Protein AF-A0A929ZNM7-F1 (afdb_monomer)

Solvent-accessible surface area (backbone atoms only — not comparable to full-atom values): 20834 Å² total; per-residue (Å²): 107,71,66,61,50,56,61,70,65,64,65,94,76,98,59,84,71,66,80,62,58,42,78,77,45,77,48,77,41,77,94,72,44,34,35,38,38,34,35,37,28,65,45,43,72,55,55,66,60,52,51,50,54,48,49,53,49,28,75,74,65,78,30,51,71,45,72,33,35,46,37,77,36,83,62,77,55,62,69,49,56,46,57,54,47,52,56,51,27,72,75,34,70,87,56,39,66,54,74,76,24,52,79,46,65,41,80,91,75,36,33,37,38,32,38,19,85,42,67,72,57,27,58,56,43,56,75,46,38,68,62,52,42,55,50,38,37,31,56,23,45,69,83,49,47,73,46,66,39,61,59,74,83,79,77,75,80,80,76,84,83,78,89,73,84,85,76,88,81,78,93,74,78,90,75,82,83,77,82,82,77,85,74,80,74,60,83,83,75,40,46,79,56,60,63,73,77,63,84,67,73,45,70,53,32,26,42,58,30,38,28,62,52,73,46,79,48,70,39,86,91,76,73,39,45,31,40,39,33,28,33,34,58,87,77,36,72,45,42,35,39,40,69,52,51,102,89,39,50,73,66,64,55,66,69,64,51,65,76,38,28,34,38,40,33,26,29,38,36,77,33,83,87,80,72,39,70,28,31,45,49,77,45,76,45,83,48,82,70,85,75,83,74,63,85,60,92,77,62,63,63,54,72,76,41,55,28,48,73,12,79,98,70,24,80,49,53,50,53,58,51,53,53,51,43,51,72,42,59,33,88,50,72,41,84,53,36,68,96,55,70,80,54,52,68,54,47,74,73,96

Radius of gyration: 29.62 Å; Cα contacts (8 Å, |Δi|>4): 521; chains: 1; bounding box: 70×64×78 Å

pLDDT: mean 78.31, std 17.97, range [32.34, 96.69]

Secondary structure (DSSP, 8-state):
-HHHHHHHS--SS--GGGTT-EEEEEEEEGGGTEEEEEEEEEEPPPHHHHHHHHHHHHHHH-SEEEEEEEEEE----HHHHHHHHHHHHHH-GGGGGGGGSEEEEETTTTEEEEEESSHHHHHHHHTTHHHHHHHHHHTT-TTPEEEEEE--------PPP----------PPPPPPPP-------GGGSEE--GGG--S-EEEEEEEEEEEEEEEEE-TTT--EEEEEEEE-SS-EEEEEEE-BTTB-HHHHHT--TT-EEEEEEEEEEETTTTEEEEEEEEEEE-PPPPP----SS---B-----TTSTTT--S-HHHHHHHHHHTT-S-B----SS--TTHHHHHT-

Sequence (350 aa):
MAQYLKDLVKIDNQDDLYEEIEIERVRLFRARNLLELHLHTPNVLSFDIYQEIRHKLNDLTGSNIKLFIQPEQNRCNQVEIRKYLEVFFHTNPEIRILENGTFQYDAQKCIIKYAFASTTDCDRASSYIEHVESFLATIGLHGVSVLTETLIPVMQKEIKEVNVKVVSDEVEKPQEKPAYKYQRTKMDDYEKISLVDVHDPIADIQFEGEVFGTDFIEIRKTGKTIQTFSIFDGTDAISVKRFEGRGVTKEDLSSIRDGDYVRIYGTISYDNFAKDLTCIASNVVKIEKAKILDLAEAKRVELHMHSNLSEMDGVCDIKDIVTYVYNLGHRGIAITDHADVQSLVKAYNT

Nearest PDB structures (foldseek):
  3f2d-assembly1_A  TM=9.445E-01  e=2.649E-13  Geobacillus kaustophilus
  3f2b-assembly1_A  TM=9.442E-01  e=2.992E-13  Geobacillus kaustophilus
  5d8e-assembly2_B  TM=7.863E-01  e=2.804E-04  Homo sapiens
  3koj-assembly1_A  TM=7.780E-01  e=2.336E-04  Synechococcus elongatus PCC 6301
  1z9f-assembly1_A  TM=7.255E-01  e=2.804E-04  Thermotoga maritima

Mean predicted aligned error: 19.44 Å

Foldseek 3Di:
DQVVVLVLPPDPDDDPQSVFKGWPDWDADPVQLEIETEIEGQEQDAPVVVVVVQVSCCVVRVGRYQAAYAHPDDDDDQVRLVSLVVVVCVVPVQLCLQVQFDWDADPVQLEIETEHQDPVSLVSNVVCQVVSQVSCNRSNSHPRGYHYYYDDPDPDDDDDDDDDDDDDDDDDDDDDDDDDDPDDDDLVQADEDDPVPPDAKFWRHKYKFFWAAWDWDQDPVPRKIKIWTWTDRPRDIAIEIETDDDPQHPVNSVVDDGGWIKMFTFIWDQDPVVNDTHTHTPDIGTDDDDQDEDPDPDADEAADDEDPVQPPPHDHHLVVVLVSSVRNVHPYYHYDRDPDDVSVVVNVVD

Structure (mmCIF, N/CA/C/O backbone):
data_AF-A0A929ZNM7-F1
#
_entry.id   AF-A0A929ZNM7-F1
#
loop_
_atom_site.group_PDB
_atom_site.id
_atom_site.type_symbol
_atom_site.label_atom_id
_atom_site.label_alt_id
_atom_site.label_comp_id
_atom_site.label_asym_id
_atom_site.label_entity_id
_atom_site.label_seq_id
_atom_site.pdbx_PDB_ins_code
_atom_site.Cartn_x
_atom_site.Cartn_y
_atom_site.Cartn_z
_atom_site.occupancy
_atom_site.B_iso_or_equiv
_atom_site.auth_seq_id
_atom_site.auth_comp_id
_atom_site.auth_asym_id
_atom_site.auth_atom_id
_atom_site.pdbx_PDB_model_num
ATOM 1 N N . MET A 1 1 ? 39.060 -30.542 -3.046 1.00 36.81 1 MET A N 1
ATOM 2 C CA . MET A 1 1 ? 38.212 -30.122 -1.906 1.00 36.81 1 MET A CA 1
ATOM 3 C C . MET A 1 1 ? 37.263 -28.986 -2.269 1.00 36.81 1 MET A C 1
ATOM 5 O O . MET A 1 1 ? 36.102 -29.120 -1.926 1.00 36.81 1 MET A O 1
ATOM 9 N N . ALA A 1 2 ? 37.683 -27.955 -3.017 1.00 32.91 2 ALA A N 1
ATOM 10 C CA . ALA A 1 2 ? 36.768 -26.921 -3.530 1.00 32.91 2 ALA A CA 1
ATOM 11 C C . ALA A 1 2 ? 35.639 -27.491 -4.422 1.00 32.91 2 ALA A C 1
ATOM 13 O O . ALA A 1 2 ? 34.484 -27.136 -4.238 1.00 32.91 2 ALA A O 1
ATOM 14 N N . GLN A 1 3 ? 35.948 -28.463 -5.294 1.00 36.50 3 GLN A N 1
ATOM 15 C CA . GLN A 1 3 ? 34.943 -29.150 -6.124 1.00 36.50 3 GLN A CA 1
ATOM 16 C C . GLN A 1 3 ? 33.934 -29.975 -5.300 1.00 36.50 3 GLN A C 1
ATOM 18 O O . GLN A 1 3 ? 32.748 -29.954 -5.581 1.00 36.50 3 GLN A O 1
ATOM 23 N N . TYR A 1 4 ? 34.394 -30.644 -4.235 1.00 41.62 4 TYR A N 1
ATOM 24 C CA . TYR A 1 4 ? 33.549 -31.496 -3.383 1.00 41.62 4 TYR A CA 1
ATOM 25 C C . TYR A 1 4 ? 32.558 -30.690 -2.531 1.00 41.62 4 TYR A C 1
ATOM 27 O O . TYR A 1 4 ? 31.484 -31.186 -2.220 1.00 41.62 4 TYR A O 1
ATOM 35 N N . LEU A 1 5 ? 32.908 -29.453 -2.160 1.00 43.16 5 LEU A N 1
ATOM 36 C CA . LEU A 1 5 ? 31.999 -28.533 -1.473 1.00 43.16 5 LEU A CA 1
ATOM 37 C C . LEU A 1 5 ? 31.059 -27.817 -2.453 1.00 43.16 5 LEU A C 1
ATOM 39 O O . LEU A 1 5 ? 29.891 -27.657 -2.123 1.00 43.16 5 LEU A O 1
ATOM 43 N N . LYS A 1 6 ? 31.520 -27.486 -3.672 1.00 43.34 6 LYS A N 1
ATOM 44 C CA . LYS A 1 6 ? 30.635 -27.041 -4.767 1.00 43.34 6 LYS A CA 1
ATOM 45 C C . LYS A 1 6 ? 29.578 -28.099 -5.104 1.00 43.34 6 LYS A C 1
ATOM 47 O O . LYS A 1 6 ? 28.427 -27.746 -5.306 1.00 43.34 6 LYS A O 1
ATOM 52 N N . ASP A 1 7 ? 29.935 -29.383 -5.072 1.00 44.03 7 ASP A N 1
ATOM 53 C CA . ASP A 1 7 ? 28.981 -30.482 -5.275 1.00 44.03 7 ASP A CA 1
ATOM 54 C C . ASP A 1 7 ? 28.096 -30.768 -4.038 1.00 44.03 7 ASP A C 1
ATOM 56 O O . ASP A 1 7 ? 26.995 -31.281 -4.202 1.00 44.03 7 ASP A O 1
ATOM 60 N N . LEU A 1 8 ? 28.510 -30.396 -2.815 1.00 45.03 8 LEU A N 1
ATOM 61 C CA . LEU A 1 8 ? 27.661 -30.458 -1.604 1.00 45.03 8 LEU A CA 1
ATOM 62 C C . LEU A 1 8 ? 26.658 -29.295 -1.508 1.00 45.03 8 LEU A C 1
ATOM 64 O O . LEU A 1 8 ? 25.641 -29.428 -0.832 1.00 45.03 8 LEU A O 1
ATOM 68 N N . VAL A 1 9 ? 26.944 -28.169 -2.168 1.00 43.41 9 VAL A N 1
ATOM 69 C CA . VAL A 1 9 ? 26.066 -26.987 -2.267 1.00 43.41 9 VAL A CA 1
ATOM 70 C C . VAL A 1 9 ? 25.230 -27.011 -3.559 1.00 43.41 9 VAL A C 1
ATOM 72 O O . VAL A 1 9 ? 24.416 -26.122 -3.775 1.00 43.41 9 VAL A O 1
ATOM 75 N N . LYS A 1 10 ? 25.344 -28.053 -4.401 1.00 38.91 10 LYS A N 1
ATOM 76 C CA . LYS A 1 10 ? 24.375 -28.287 -5.484 1.00 38.91 10 LYS A CA 1
ATOM 77 C C . LYS A 1 10 ? 23.042 -28.719 -4.892 1.00 38.91 10 LYS A C 1
ATOM 79 O O . LYS A 1 10 ? 22.800 -29.885 -4.594 1.00 38.91 10 LYS A O 1
ATOM 84 N N . ILE A 1 11 ? 22.211 -27.714 -4.693 1.00 41.78 11 ILE A N 1
ATOM 85 C CA . ILE A 1 11 ? 20.830 -27.795 -4.267 1.00 41.78 11 ILE A CA 1
ATOM 86 C C . ILE A 1 11 ? 19.999 -27.966 -5.538 1.00 41.78 11 ILE A C 1
ATOM 88 O O . ILE A 1 11 ? 20.156 -27.211 -6.495 1.00 41.78 11 ILE A O 1
ATOM 92 N N . ASP A 1 12 ? 19.147 -28.989 -5.556 1.00 36.50 12 ASP A N 1
ATOM 93 C CA . ASP A 1 12 ? 18.026 -29.064 -6.489 1.00 36.50 12 ASP A CA 1
ATOM 94 C C . ASP A 1 12 ? 17.176 -27.785 -6.350 1.00 36.50 12 ASP A C 1
ATOM 96 O O . ASP A 1 12 ? 16.623 -27.540 -5.276 1.00 36.50 12 ASP A O 1
ATOM 100 N N . ASN A 1 13 ? 17.054 -27.050 -7.465 1.00 33.88 13 ASN A N 1
ATOM 101 C CA . ASN A 1 13 ? 16.126 -25.954 -7.813 1.00 33.88 13 ASN A CA 1
ATOM 102 C C . ASN A 1 13 ? 16.693 -24.519 -7.937 1.00 33.88 13 ASN A C 1
ATOM 104 O O . ASN A 1 13 ? 17.017 -23.861 -6.960 1.00 33.88 13 ASN A O 1
ATOM 108 N N . GLN A 1 14 ? 16.693 -24.062 -9.200 1.00 38.78 14 GLN A N 1
ATOM 109 C CA . GLN A 1 14 ? 16.216 -22.780 -9.760 1.00 38.78 14 GLN A CA 1
ATOM 110 C C . GLN A 1 14 ? 16.608 -21.413 -9.162 1.00 38.78 14 GLN A C 1
ATOM 112 O O . GLN A 1 14 ? 15.893 -20.456 -9.424 1.00 38.78 14 GLN A O 1
ATOM 117 N N . ASP A 1 15 ? 17.752 -21.259 -8.497 1.00 40.94 15 ASP A N 1
ATOM 118 C CA . ASP A 1 15 ? 18.327 -19.917 -8.296 1.00 40.94 15 ASP A CA 1
ATOM 119 C C . ASP A 1 15 ? 19.805 -19.872 -8.711 1.00 40.94 15 ASP A C 1
ATOM 121 O O . ASP A 1 15 ? 20.664 -20.519 -8.106 1.00 40.94 15 ASP A O 1
ATOM 125 N N . ASP A 1 16 ? 20.106 -19.056 -9.726 1.00 46.78 16 ASP A N 1
ATOM 126 C CA . ASP A 1 16 ? 21.444 -18.800 -10.295 1.00 46.78 16 ASP A CA 1
ATOM 127 C C . ASP A 1 16 ? 22.443 -18.171 -9.285 1.00 46.78 16 ASP A C 1
ATOM 129 O O . ASP A 1 16 ? 23.606 -17.929 -9.603 1.00 46.78 16 ASP A O 1
ATOM 133 N N . LEU A 1 17 ? 22.035 -17.927 -8.032 1.00 44.81 17 LEU A N 1
ATOM 134 C CA . LEU A 1 17 ? 22.827 -17.239 -7.001 1.00 44.81 17 LEU A CA 1
ATOM 135 C C . LEU A 1 17 ? 24.027 -18.036 -6.465 1.00 44.81 17 LEU A C 1
ATOM 137 O O . LEU A 1 17 ? 24.984 -17.441 -5.967 1.00 44.81 17 LEU A O 1
ATOM 141 N N . TYR A 1 18 ? 24.001 -19.368 -6.532 1.00 51.75 18 TYR A N 1
ATOM 142 C CA . TYR A 1 18 ? 25.092 -20.194 -5.995 1.00 51.75 18 TYR A CA 1
ATOM 143 C C . TYR A 1 18 ? 26.293 -20.316 -6.939 1.00 51.75 18 TYR A C 1
ATOM 145 O O . TYR A 1 18 ? 27.363 -20.749 -6.500 1.00 51.75 18 TYR A O 1
ATOM 153 N N . GLU A 1 19 ? 26.148 -19.948 -8.216 1.00 49.56 19 GLU A N 1
ATOM 154 C CA . GLU A 1 19 ? 27.230 -20.089 -9.197 1.00 49.56 19 GLU A CA 1
ATOM 155 C C . GLU A 1 19 ? 28.377 -19.088 -8.968 1.00 49.56 19 GLU A C 1
ATOM 157 O O . GLU A 1 19 ? 29.522 -19.382 -9.321 1.00 49.56 19 GLU A O 1
ATOM 162 N N . GLU A 1 20 ? 28.109 -17.970 -8.284 1.00 60.72 20 GLU A N 1
ATOM 163 C CA . GLU A 1 20 ? 29.071 -16.879 -8.058 1.00 60.72 20 GLU A CA 1
ATOM 164 C C . GLU A 1 20 ? 29.755 -16.902 -6.673 1.00 60.72 20 GLU A C 1
ATOM 166 O O . GLU A 1 20 ? 30.585 -16.043 -6.378 1.00 60.72 20 GLU A O 1
ATOM 171 N N . ILE A 1 21 ? 29.449 -17.876 -5.801 1.00 69.25 21 ILE A N 1
ATOM 172 C CA . ILE A 1 21 ? 30.080 -17.991 -4.472 1.00 69.25 21 ILE A CA 1
ATOM 173 C C . ILE A 1 21 ? 31.378 -18.805 -4.573 1.00 69.25 21 ILE A C 1
ATOM 175 O O . ILE A 1 21 ? 31.375 -20.012 -4.845 1.00 69.25 21 ILE A O 1
ATOM 179 N N . GLU A 1 22 ? 32.512 -18.172 -4.279 1.00 73.88 22 GLU A N 1
ATOM 180 C CA . GLU A 1 22 ? 33.819 -18.825 -4.246 1.00 73.88 22 GLU A CA 1
ATOM 181 C C . GLU A 1 22 ? 34.269 -19.113 -2.809 1.00 73.88 22 GLU A C 1
ATOM 183 O O . GLU A 1 22 ? 34.110 -18.307 -1.901 1.00 73.88 22 GLU A O 1
ATOM 188 N N . ILE A 1 23 ? 34.858 -20.287 -2.567 1.00 78.31 23 ILE A N 1
ATOM 189 C CA . ILE A 1 23 ? 35.406 -20.630 -1.247 1.00 78.31 23 ILE A CA 1
ATOM 190 C C . ILE A 1 23 ? 36.890 -20.276 -1.242 1.00 78.31 23 ILE A C 1
ATOM 192 O O . ILE A 1 23 ? 37.698 -20.983 -1.846 1.00 78.31 23 ILE A O 1
ATOM 196 N N . GLU A 1 24 ? 37.255 -19.227 -0.514 1.00 76.69 24 GLU A N 1
ATOM 197 C CA . GLU A 1 24 ? 38.641 -18.776 -0.399 1.00 76.69 24 GLU A CA 1
ATOM 198 C C . GLU A 1 24 ? 39.435 -19.678 0.559 1.00 76.69 24 GLU A C 1
ATOM 200 O O . GLU A 1 24 ? 40.568 -20.089 0.286 1.00 76.69 24 GLU A O 1
ATOM 205 N N . ARG A 1 25 ? 38.840 -20.028 1.709 1.00 77.44 25 ARG A N 1
ATOM 206 C CA . ARG A 1 25 ? 39.547 -20.777 2.756 1.00 77.44 25 ARG A CA 1
ATOM 207 C C . ARG A 1 25 ? 38.618 -21.597 3.639 1.00 77.44 25 ARG A C 1
ATOM 209 O O . ARG A 1 25 ? 37.567 -21.133 4.050 1.00 77.44 25 ARG A O 1
ATOM 216 N N . VAL A 1 26 ? 39.069 -22.790 4.031 1.00 81.69 26 VAL A N 1
ATOM 217 C CA . VAL A 1 26 ? 38.379 -23.644 5.012 1.00 81.69 26 VAL A CA 1
ATOM 218 C C . VAL A 1 26 ? 39.342 -24.033 6.133 1.00 81.69 26 VAL A C 1
ATOM 220 O O . VAL A 1 26 ? 40.464 -24.470 5.864 1.00 81.69 26 VAL A O 1
ATOM 223 N N . ARG A 1 27 ? 38.926 -23.888 7.396 1.00 79.94 27 ARG A N 1
ATOM 224 C CA . ARG A 1 27 ? 39.679 -24.344 8.577 1.00 79.94 27 ARG A CA 1
ATOM 225 C C . ARG A 1 27 ? 38.785 -25.174 9.487 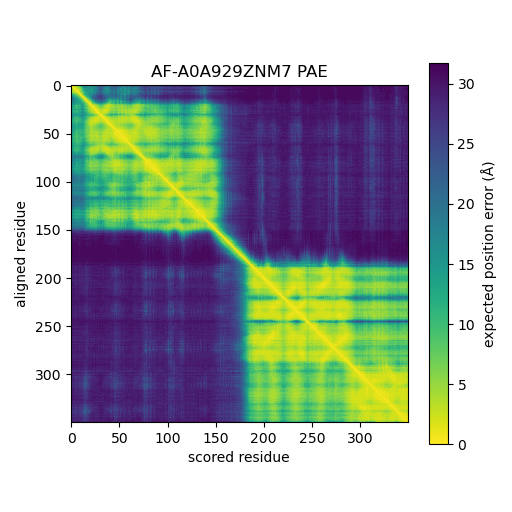1.00 79.94 27 ARG A C 1
ATOM 227 O O . ARG A 1 27 ? 37.730 -24.722 9.908 1.00 79.94 27 ARG A O 1
ATOM 234 N N . LEU A 1 28 ? 39.239 -26.373 9.843 1.00 81.31 28 LEU A N 1
ATOM 235 C CA . LEU A 1 28 ? 38.538 -27.247 10.780 1.00 81.31 28 LEU A CA 1
ATOM 236 C C . LEU A 1 28 ? 39.324 -27.357 12.089 1.00 81.31 28 LEU A C 1
ATOM 238 O O . LEU A 1 28 ? 40.416 -27.927 12.131 1.00 81.31 28 LEU A O 1
ATOM 242 N N . PHE A 1 29 ? 38.734 -26.874 13.177 1.00 82.25 29 PHE A N 1
ATOM 243 C CA . PHE A 1 29 ? 39.272 -26.986 14.527 1.00 82.25 29 PHE A CA 1
ATOM 244 C C . PHE A 1 29 ? 38.624 -28.164 15.247 1.00 82.25 29 PHE A C 1
ATOM 246 O O . PHE A 1 29 ? 37.627 -28.022 15.955 1.00 82.25 29 PHE A O 1
ATOM 253 N N . ARG A 1 30 ? 39.235 -29.344 15.104 1.00 75.19 30 ARG A N 1
ATOM 254 C CA . ARG A 1 30 ? 38.726 -30.600 15.684 1.00 75.19 30 ARG A CA 1
ATOM 255 C C . ARG A 1 30 ? 38.520 -30.534 17.200 1.00 75.19 30 ARG A C 1
ATOM 257 O O . ARG A 1 30 ? 37.533 -31.051 17.699 1.00 75.19 30 ARG A O 1
ATOM 264 N N . ALA A 1 31 ? 39.409 -29.855 17.927 1.00 75.62 31 ALA A N 1
ATOM 265 C CA . ALA A 1 31 ? 39.331 -29.745 19.387 1.00 75.62 31 ALA A CA 1
ATOM 266 C C . ALA A 1 31 ? 38.133 -28.919 19.895 1.00 75.62 31 ALA A C 1
ATOM 268 O O . ALA A 1 31 ? 37.748 -29.062 21.050 1.00 75.62 31 ALA A O 1
ATOM 269 N N . ARG A 1 32 ? 37.557 -28.044 19.057 1.00 77.94 32 ARG A N 1
ATOM 270 C CA . ARG A 1 32 ? 36.413 -27.179 19.403 1.00 77.94 32 ARG A CA 1
ATOM 271 C C . ARG A 1 32 ? 35.153 -27.497 18.591 1.00 77.94 32 ARG A C 1
ATOM 273 O O . ARG A 1 32 ? 34.179 -26.761 18.695 1.00 77.94 32 ARG A O 1
ATOM 280 N N . ASN A 1 33 ? 35.189 -28.558 17.778 1.00 82.88 33 ASN A N 1
ATOM 281 C CA . ASN A 1 33 ? 34.152 -28.900 16.803 1.00 82.88 33 ASN A CA 1
ATOM 282 C C . ASN A 1 33 ? 33.677 -27.673 15.993 1.00 82.88 33 ASN A C 1
ATOM 284 O O . ASN A 1 33 ? 32.482 -27.397 15.921 1.00 82.88 33 ASN A O 1
ATOM 288 N N . LEU A 1 34 ? 34.629 -26.892 15.462 1.00 81.62 34 LEU A N 1
ATOM 289 C CA . LEU A 1 34 ? 34.370 -25.626 14.767 1.00 81.62 34 LEU A CA 1
ATOM 290 C C . LEU A 1 34 ? 34.917 -25.678 13.338 1.00 81.62 34 LEU A C 1
ATOM 292 O O . LEU A 1 34 ? 36.110 -25.921 13.140 1.00 81.62 34 LEU A O 1
ATOM 296 N N . LEU A 1 35 ? 34.054 -25.411 12.365 1.00 82.31 35 LEU A N 1
ATOM 297 C CA . LEU A 1 35 ? 34.387 -25.267 10.955 1.00 82.31 35 LEU A CA 1
ATOM 298 C C . LEU A 1 35 ? 34.283 -23.788 10.562 1.00 82.31 35 LEU A C 1
ATOM 300 O O . LEU A 1 35 ? 33.203 -23.204 10.595 1.00 82.31 35 LEU A O 1
ATOM 304 N N . GLU A 1 36 ? 35.410 -23.183 10.198 1.00 83.62 36 GLU A N 1
ATOM 305 C CA . GLU A 1 36 ? 35.470 -21.829 9.647 1.00 83.62 36 GLU A CA 1
ATOM 306 C C . GLU A 1 36 ? 35.528 -21.905 8.118 1.00 83.62 36 GLU A C 1
ATOM 308 O O . GLU A 1 36 ? 36.437 -22.538 7.567 1.00 83.62 36 GLU A O 1
ATOM 313 N N . LEU A 1 37 ? 34.589 -21.251 7.434 1.00 81.31 37 LEU A N 1
ATOM 314 C CA . LEU A 1 37 ? 34.645 -21.043 5.986 1.00 81.31 37 LEU A CA 1
ATOM 315 C C . LEU A 1 37 ? 34.774 -19.558 5.681 1.00 81.31 37 LEU A C 1
ATOM 317 O O . LEU A 1 37 ? 34.020 -18.754 6.216 1.00 81.31 37 LEU A O 1
ATOM 321 N N . HIS A 1 38 ? 35.702 -19.226 4.794 1.00 81.06 38 HIS A N 1
ATOM 322 C CA . HIS A 1 38 ? 35.828 -17.922 4.163 1.00 81.06 38 HIS A CA 1
ATOM 323 C C . HIS A 1 38 ? 35.277 -18.027 2.745 1.00 81.06 38 HIS A C 1
ATOM 325 O O . HIS A 1 38 ? 35.751 -18.853 1.957 1.00 81.06 38 HIS A O 1
ATOM 331 N N . LEU A 1 39 ? 34.258 -17.226 2.466 1.00 81.69 39 LEU A N 1
ATOM 332 C CA . LEU A 1 39 ? 33.534 -17.168 1.208 1.00 81.69 39 LEU A CA 1
ATOM 333 C C . LEU A 1 39 ? 33.804 -15.811 0.557 1.00 81.69 39 LEU A C 1
ATOM 335 O O . LEU A 1 39 ? 33.670 -14.783 1.216 1.00 81.69 39 LEU A O 1
ATOM 339 N N . HIS A 1 40 ? 34.158 -15.826 -0.720 1.00 79.44 40 HIS A N 1
ATOM 340 C CA . HIS A 1 40 ? 34.198 -14.661 -1.592 1.00 79.44 40 HIS A CA 1
ATOM 341 C C . HIS A 1 40 ? 32.898 -14.618 -2.391 1.00 79.44 40 HIS A C 1
ATOM 343 O O . HIS A 1 40 ? 32.472 -15.627 -2.955 1.00 79.44 40 HIS A O 1
ATOM 349 N N . THR A 1 41 ? 32.237 -13.469 -2.381 1.00 78.31 41 THR A N 1
ATOM 350 C CA . THR A 1 41 ? 30.896 -13.290 -2.953 1.00 78.31 41 THR A CA 1
ATOM 351 C C . THR A 1 41 ? 30.814 -11.959 -3.697 1.00 78.31 41 THR A C 1
ATOM 353 O O . THR A 1 41 ? 31.481 -11.010 -3.297 1.00 78.31 41 THR A O 1
ATOM 356 N N . PRO A 1 42 ? 29.972 -11.815 -4.727 1.00 70.56 42 PRO A N 1
ATOM 357 C CA . PRO A 1 42 ? 29.801 -10.536 -5.423 1.00 70.56 42 PRO A CA 1
ATOM 358 C C . PRO A 1 42 ? 29.165 -9.462 -4.517 1.00 70.56 42 PRO A C 1
ATOM 360 O O . PRO A 1 42 ? 29.596 -8.310 -4.495 1.00 70.56 42 PRO A O 1
ATOM 363 N N . ASN A 1 43 ? 28.177 -9.850 -3.705 1.00 74.44 43 ASN A N 1
ATOM 364 C CA . ASN A 1 43 ? 27.441 -8.983 -2.783 1.00 74.44 43 ASN A CA 1
ATOM 365 C C . ASN A 1 43 ? 27.336 -9.631 -1.397 1.00 74.44 43 ASN A C 1
ATOM 367 O O . ASN A 1 43 ? 27.525 -10.839 -1.255 1.00 74.44 43 ASN A O 1
ATOM 371 N N . VAL A 1 44 ? 26.982 -8.840 -0.378 1.00 76.06 44 VAL A N 1
ATOM 372 C CA . VAL A 1 44 ? 26.615 -9.370 0.947 1.00 76.06 44 VAL A CA 1
ATOM 373 C C . VAL A 1 44 ? 25.465 -10.372 0.785 1.00 76.06 44 VAL A C 1
ATOM 375 O O . VAL A 1 44 ? 24.450 -10.051 0.168 1.00 76.06 44 VAL A O 1
ATOM 378 N N . LEU A 1 45 ? 25.620 -11.581 1.335 1.00 76.94 45 LEU A N 1
ATOM 379 C CA . LEU A 1 45 ? 24.601 -12.630 1.236 1.00 76.94 45 LEU A CA 1
ATOM 380 C C . LEU A 1 45 ? 23.306 -12.213 1.944 1.00 76.94 45 LEU A C 1
ATOM 382 O O . LEU A 1 45 ? 23.344 -11.634 3.035 1.00 76.94 45 LEU A O 1
ATOM 386 N N . SER A 1 46 ? 22.159 -12.571 1.366 1.00 80.94 46 SER A N 1
ATOM 387 C CA . SER A 1 46 ? 20.882 -12.478 2.077 1.00 80.94 46 SER A CA 1
ATOM 388 C C . SER A 1 46 ? 20.885 -13.407 3.291 1.00 80.94 46 SER A C 1
ATOM 390 O O . SER A 1 46 ? 21.557 -14.445 3.316 1.00 80.94 46 SER A O 1
ATOM 392 N N . PHE A 1 47 ? 20.139 -13.027 4.323 1.00 82.00 47 PHE A N 1
ATOM 393 C CA . PHE A 1 47 ? 20.076 -13.778 5.569 1.00 82.00 47 PHE A CA 1
ATOM 394 C C . PHE A 1 47 ? 19.557 -15.208 5.365 1.00 82.00 47 PHE A C 1
ATOM 396 O O . PHE A 1 47 ? 20.053 -16.139 6.003 1.00 82.00 47 PHE A O 1
ATOM 403 N N . ASP A 1 48 ? 18.603 -15.390 4.453 1.00 77.75 48 ASP A N 1
ATOM 404 C CA . ASP A 1 48 ? 18.000 -16.693 4.170 1.00 77.75 48 ASP A CA 1
ATOM 405 C C . ASP A 1 48 ? 19.037 -17.662 3.577 1.00 77.75 48 ASP A C 1
ATOM 407 O O . ASP A 1 48 ? 19.208 -18.772 4.085 1.00 77.75 48 ASP A O 1
ATOM 411 N N . ILE A 1 49 ? 19.841 -17.198 2.610 1.00 77.44 49 ILE A N 1
ATOM 412 C CA . ILE A 1 49 ? 20.934 -17.984 2.015 1.00 77.44 49 ILE A CA 1
ATOM 413 C C . ILE A 1 49 ? 22.016 -18.284 3.059 1.00 77.44 49 ILE A C 1
ATOM 415 O O . ILE A 1 49 ? 22.523 -19.405 3.140 1.00 77.44 49 ILE A O 1
ATOM 419 N N . TYR A 1 50 ? 22.364 -17.307 3.899 1.00 82.38 50 TYR A N 1
ATOM 420 C CA . TYR A 1 50 ? 23.329 -17.506 4.980 1.00 82.38 50 TYR A CA 1
ATOM 421 C C . TYR A 1 50 ? 22.893 -18.597 5.964 1.00 82.38 50 TYR A C 1
ATOM 423 O O . TYR A 1 50 ? 23.694 -19.469 6.323 1.00 82.38 50 TYR A O 1
ATOM 431 N N . GLN A 1 51 ? 21.632 -18.561 6.405 1.00 81.00 51 GLN A N 1
ATOM 432 C CA . GLN A 1 51 ? 21.075 -19.570 7.305 1.00 81.00 51 GLN A CA 1
ATOM 433 C C . GLN A 1 51 ? 21.019 -20.936 6.641 1.00 81.00 51 GLN A C 1
ATOM 435 O O . GLN A 1 51 ? 21.383 -21.928 7.268 1.00 81.00 51 GLN A O 1
ATOM 440 N N . GLU A 1 52 ? 20.624 -20.995 5.374 1.00 79.62 52 GLU A N 1
ATOM 441 C CA . GLU A 1 52 ? 20.558 -22.238 4.620 1.00 79.62 52 GLU A CA 1
ATOM 442 C C . GLU A 1 52 ? 21.935 -22.897 4.480 1.00 79.62 52 GLU A C 1
ATOM 444 O O . GLU A 1 52 ? 22.080 -24.087 4.772 1.00 79.62 52 GLU A O 1
ATOM 449 N N . ILE A 1 53 ? 22.971 -22.125 4.130 1.00 78.75 53 ILE A N 1
ATOM 450 C CA . ILE A 1 53 ? 24.356 -22.613 4.076 1.00 78.75 53 ILE A CA 1
ATOM 451 C C . ILE A 1 53 ? 24.786 -23.122 5.454 1.00 78.75 53 ILE A C 1
ATOM 453 O O . ILE A 1 53 ? 25.350 -24.212 5.571 1.00 78.75 53 ILE A O 1
ATOM 457 N N . ARG A 1 54 ? 24.504 -22.363 6.518 1.00 81.12 54 ARG A N 1
ATOM 458 C CA . ARG A 1 54 ? 24.871 -22.745 7.886 1.00 81.12 54 ARG A CA 1
ATOM 459 C C . ARG A 1 54 ? 24.154 -24.020 8.336 1.00 81.12 54 ARG A C 1
ATOM 461 O O . ARG A 1 54 ? 24.795 -24.879 8.934 1.00 81.12 54 ARG A O 1
ATOM 468 N N . HIS A 1 55 ? 22.863 -24.155 8.047 1.00 80.69 55 HIS A N 1
ATOM 469 C CA . HIS A 1 55 ? 22.060 -25.322 8.402 1.00 80.69 55 HIS A CA 1
ATOM 470 C C . HIS A 1 55 ? 22.535 -26.560 7.644 1.00 80.69 55 HIS A C 1
ATOM 472 O O . HIS A 1 55 ? 22.864 -27.568 8.264 1.00 80.69 55 HIS A O 1
ATOM 478 N N . LYS A 1 56 ? 22.679 -26.466 6.317 1.00 79.00 56 LYS A N 1
ATOM 479 C CA . LYS A 1 56 ? 23.140 -27.581 5.478 1.00 79.00 56 LYS A CA 1
ATOM 480 C C . LYS A 1 56 ? 24.535 -28.044 5.870 1.00 79.00 56 LYS A C 1
ATOM 482 O O . LYS A 1 56 ? 24.769 -29.239 6.024 1.00 79.00 56 LYS A O 1
ATOM 487 N N . LEU A 1 57 ? 25.465 -27.116 6.094 1.00 78.00 57 LEU A N 1
ATOM 488 C CA . LEU A 1 57 ? 26.803 -27.479 6.557 1.00 78.00 57 LEU A CA 1
ATOM 489 C C . LEU A 1 57 ? 26.770 -28.117 7.951 1.00 78.00 57 LEU A C 1
ATOM 491 O O . LEU A 1 57 ? 27.587 -28.999 8.219 1.00 78.00 57 LEU A O 1
ATOM 495 N N . ASN A 1 58 ? 25.854 -27.705 8.832 1.00 80.81 58 ASN A N 1
ATOM 496 C CA . ASN A 1 58 ? 25.740 -28.273 10.176 1.00 80.81 58 ASN A CA 1
ATOM 497 C C . ASN A 1 58 ? 25.211 -29.704 10.104 1.00 80.81 58 ASN A C 1
ATOM 499 O O . ASN A 1 58 ? 25.801 -30.597 10.704 1.00 80.81 58 ASN A O 1
ATOM 503 N N . ASP A 1 59 ? 24.181 -29.940 9.293 1.00 78.50 59 ASP A N 1
ATOM 504 C CA . ASP A 1 59 ? 23.628 -31.276 9.061 1.00 78.50 59 ASP A CA 1
ATOM 505 C C . ASP A 1 59 ? 24.666 -32.227 8.454 1.00 78.50 59 ASP A C 1
ATOM 507 O O . ASP A 1 59 ? 24.745 -33.398 8.822 1.00 78.50 59 ASP A O 1
ATOM 511 N N . LEU A 1 60 ? 25.498 -31.717 7.542 1.00 76.12 60 LEU A N 1
ATOM 512 C CA . LEU A 1 60 ? 26.516 -32.506 6.851 1.00 76.12 60 LEU A CA 1
ATOM 513 C C . LEU A 1 60 ? 27.747 -32.801 7.713 1.00 76.12 60 LEU A C 1
ATOM 515 O O . LEU A 1 60 ? 28.354 -33.864 7.577 1.00 76.12 60 LEU A O 1
ATOM 519 N N . THR A 1 61 ? 28.164 -31.856 8.559 1.00 74.19 61 THR A N 1
ATOM 520 C CA . THR A 1 61 ? 29.446 -31.949 9.284 1.00 74.19 61 THR A CA 1
ATOM 521 C C . THR A 1 61 ? 29.294 -32.248 10.771 1.00 74.19 61 THR A C 1
ATOM 523 O O . THR A 1 61 ? 30.251 -32.710 11.393 1.00 74.19 61 THR A O 1
ATOM 526 N N . GLY A 1 62 ? 28.120 -31.996 11.356 1.00 75.00 62 GLY A N 1
ATOM 527 C CA . GLY A 1 62 ? 27.887 -32.056 12.801 1.00 75.00 62 GLY A CA 1
ATOM 528 C C . GLY A 1 62 ? 28.752 -31.073 13.604 1.00 75.00 62 GLY A C 1
ATOM 529 O O . GLY A 1 62 ? 28.911 -31.236 14.818 1.00 75.00 62 GLY A O 1
ATOM 530 N N . SER A 1 63 ? 29.369 -30.092 12.936 1.00 77.38 63 SER A N 1
ATOM 531 C CA . SER A 1 63 ? 30.268 -29.098 13.520 1.00 77.38 63 SER A CA 1
ATOM 532 C C . SER A 1 63 ? 29.601 -27.731 13.616 1.00 77.38 63 SER A C 1
ATOM 534 O O . SER A 1 63 ? 28.828 -27.336 12.750 1.00 77.38 63 SER A O 1
ATOM 536 N N . ASN A 1 64 ? 29.980 -26.949 14.629 1.00 78.69 64 ASN A N 1
ATOM 537 C CA . ASN A 1 64 ? 29.603 -25.542 14.694 1.00 78.69 64 ASN A CA 1
ATOM 538 C C . ASN A 1 64 ? 30.233 -24.808 13.509 1.00 78.69 64 ASN A C 1
ATOM 540 O O . ASN A 1 64 ? 31.448 -24.874 13.322 1.00 78.69 64 ASN A O 1
ATOM 544 N N . ILE A 1 65 ? 29.430 -24.095 12.724 1.00 81.25 65 ILE A N 1
ATOM 545 C CA . ILE A 1 65 ? 29.919 -23.370 11.547 1.00 81.25 65 ILE A CA 1
ATOM 546 C C . ILE A 1 65 ? 30.026 -21.884 11.831 1.00 81.25 65 ILE A C 1
ATOM 548 O O . ILE A 1 65 ? 29.085 -21.262 12.333 1.00 81.25 65 ILE A O 1
ATOM 552 N N . LYS A 1 66 ? 31.178 -21.325 11.460 1.00 81.19 66 LYS A N 1
ATOM 553 C CA . LYS A 1 66 ? 31.430 -19.891 11.405 1.00 81.19 66 LYS A CA 1
ATOM 554 C C . LYS A 1 66 ? 31.755 -19.507 9.966 1.00 81.19 66 LYS A C 1
ATOM 556 O O . LYS A 1 66 ? 32.740 -19.976 9.400 1.00 81.19 66 LYS A O 1
ATOM 561 N N . LEU A 1 67 ? 30.905 -18.673 9.384 1.00 81.62 67 LEU A N 1
ATOM 562 C CA . LEU A 1 67 ? 31.078 -18.159 8.032 1.00 81.62 67 LEU A CA 1
ATOM 563 C C . LEU A 1 67 ? 31.716 -16.772 8.106 1.00 81.62 67 LEU A C 1
ATOM 565 O O . LEU A 1 67 ? 31.303 -15.943 8.916 1.00 81.62 67 LEU A O 1
ATOM 569 N N . PHE A 1 68 ? 32.716 -16.550 7.267 1.00 81.25 68 PHE A N 1
ATOM 570 C CA . PHE A 1 68 ? 33.322 -15.258 6.994 1.00 81.25 68 PHE A CA 1
ATOM 571 C C . PHE A 1 68 ? 33.043 -14.933 5.534 1.00 81.25 68 PHE A C 1
ATOM 573 O O . PHE A 1 68 ? 33.436 -15.698 4.659 1.00 81.25 68 PHE A O 1
ATOM 580 N N . ILE A 1 69 ? 32.346 -13.837 5.276 1.00 82.31 69 ILE A N 1
ATOM 581 C CA . ILE A 1 69 ? 31.953 -13.431 3.927 1.00 82.31 69 ILE A CA 1
ATOM 582 C C . ILE A 1 69 ? 32.787 -12.217 3.539 1.00 82.31 69 ILE A C 1
ATOM 584 O O . ILE A 1 69 ? 32.903 -11.276 4.319 1.00 82.31 69 ILE A O 1
ATOM 588 N N . GLN A 1 70 ? 33.364 -12.244 2.345 1.00 79.06 70 GLN A N 1
ATOM 589 C CA . GLN A 1 70 ? 34.074 -11.129 1.734 1.00 79.06 70 GLN A CA 1
ATOM 590 C C . GLN A 1 70 ? 33.352 -10.748 0.438 1.00 79.06 70 GLN A C 1
ATOM 592 O O . GLN A 1 70 ? 33.458 -11.471 -0.554 1.00 79.06 70 GLN A O 1
ATOM 597 N N . PRO A 1 71 ? 32.559 -9.665 0.448 1.00 78.75 71 PRO A N 1
ATOM 598 C CA . PRO A 1 71 ? 31.843 -9.215 -0.730 1.00 78.75 71 PRO A CA 1
ATOM 599 C C . PRO A 1 71 ? 32.705 -8.292 -1.606 1.00 78.75 71 PRO A C 1
ATOM 601 O O . PRO A 1 71 ? 33.517 -7.523 -1.091 1.00 78.75 71 PRO A O 1
ATOM 604 N N . GLU A 1 72 ? 32.490 -8.302 -2.924 1.00 71.44 72 GLU A N 1
ATOM 605 C CA . GLU A 1 72 ? 33.060 -7.292 -3.834 1.00 71.44 72 GLU A CA 1
ATOM 606 C C . GLU A 1 72 ? 32.368 -5.929 -3.677 1.00 71.44 72 GLU A C 1
ATOM 608 O O . GLU A 1 72 ? 33.001 -4.881 -3.831 1.00 71.44 72 GLU A O 1
ATOM 613 N N . GLN A 1 73 ? 31.074 -5.931 -3.333 1.00 67.75 73 GLN A N 1
ATOM 614 C CA . GLN A 1 73 ? 30.289 -4.729 -3.052 1.00 67.75 73 GLN A CA 1
ATOM 615 C C . GLN A 1 73 ? 29.593 -4.792 -1.684 1.00 67.75 73 GLN A C 1
ATOM 617 O O . GLN A 1 73 ? 28.812 -5.699 -1.395 1.00 67.75 73 GLN A O 1
ATOM 622 N N . ASN A 1 74 ? 29.773 -3.749 -0.867 1.00 65.69 74 ASN A N 1
ATOM 623 C CA . ASN A 1 74 ? 29.150 -3.620 0.460 1.00 65.69 74 ASN A CA 1
ATOM 624 C C . ASN A 1 74 ? 27.705 -3.086 0.385 1.00 65.69 74 ASN A C 1
ATOM 626 O O . ASN A 1 74 ? 27.344 -2.145 1.091 1.00 65.69 74 ASN A O 1
ATOM 630 N N . ARG A 1 75 ? 26.869 -3.638 -0.501 1.00 65.25 75 ARG A N 1
ATOM 631 C CA . ARG A 1 75 ? 25.453 -3.255 -0.607 1.00 65.25 75 ARG A CA 1
ATOM 632 C C . ARG A 1 75 ? 24.604 -4.190 0.245 1.00 65.25 75 ARG A C 1
ATOM 634 O O . ARG A 1 75 ? 24.478 -5.365 -0.076 1.00 65.25 75 ARG A O 1
ATOM 641 N N . CYS A 1 76 ? 24.008 -3.673 1.316 1.00 68.06 76 CYS A N 1
ATOM 642 C CA . CYS A 1 76 ? 23.073 -4.430 2.146 1.00 68.06 76 CYS A CA 1
ATOM 643 C C . CYS A 1 76 ? 21.904 -3.545 2.597 1.00 68.06 76 CYS A C 1
ATOM 645 O O . CYS A 1 76 ? 22.074 -2.351 2.841 1.00 68.06 76 CYS A O 1
ATOM 647 N N . ASN A 1 77 ? 20.708 -4.129 2.683 1.00 73.88 77 ASN A N 1
ATOM 648 C CA . ASN A 1 77 ? 19.490 -3.437 3.102 1.00 73.88 77 ASN A CA 1
ATOM 649 C C . ASN A 1 77 ? 19.366 -3.429 4.639 1.00 73.88 77 ASN A C 1
ATOM 651 O O . ASN A 1 77 ? 19.730 -4.403 5.295 1.00 73.88 77 ASN A O 1
ATOM 655 N N . GLN A 1 78 ? 18.779 -2.375 5.217 1.00 78.69 78 GLN A N 1
ATOM 656 C CA . GLN A 1 78 ? 18.545 -2.239 6.661 1.00 78.69 78 GLN A CA 1
ATOM 657 C C . GLN A 1 78 ? 17.798 -3.450 7.251 1.00 78.69 78 GLN A C 1
ATOM 659 O O . GLN A 1 78 ? 18.121 -3.903 8.348 1.00 78.69 78 GLN A O 1
ATOM 664 N N . VAL A 1 79 ? 16.817 -3.990 6.518 1.00 80.56 79 VAL A N 1
ATOM 665 C CA . VAL A 1 79 ? 16.029 -5.159 6.945 1.00 80.56 79 VAL A CA 1
ATOM 666 C C . VAL A 1 79 ? 16.901 -6.411 7.069 1.00 80.56 79 VAL A C 1
ATOM 668 O O . VAL A 1 79 ? 16.790 -7.141 8.050 1.00 80.56 79 VAL A O 1
ATOM 671 N N . GLU A 1 80 ? 17.804 -6.635 6.116 1.00 80.25 80 GLU A N 1
ATOM 672 C CA . GLU A 1 80 ? 18.697 -7.797 6.118 1.00 80.25 80 GLU A CA 1
ATOM 673 C C . GLU A 1 80 ? 19.707 -7.705 7.263 1.00 80.25 80 GLU A C 1
ATOM 675 O O . GLU A 1 80 ? 19.842 -8.647 8.042 1.00 80.25 80 GLU A O 1
ATOM 680 N N . ILE A 1 81 ? 20.333 -6.536 7.451 1.00 81.62 81 ILE A N 1
ATOM 681 C CA . ILE A 1 81 ? 21.250 -6.289 8.576 1.00 81.62 81 ILE A CA 1
ATOM 682 C C . ILE A 1 81 ? 20.552 -6.570 9.909 1.00 81.62 81 ILE A C 1
ATOM 684 O O . ILE A 1 81 ? 21.127 -7.210 10.791 1.00 81.62 81 ILE A O 1
ATOM 688 N N . ARG A 1 82 ? 19.292 -6.144 10.048 1.00 83.25 82 ARG A N 1
ATOM 689 C CA . ARG A 1 82 ? 18.502 -6.398 11.252 1.00 83.25 82 ARG A CA 1
ATOM 690 C C . ARG A 1 82 ? 18.303 -7.895 11.509 1.00 83.25 82 ARG A C 1
ATOM 692 O O . ARG A 1 82 ? 18.547 -8.324 12.632 1.00 83.25 82 ARG A O 1
ATOM 699 N N . LYS A 1 83 ? 17.949 -8.698 10.497 1.00 84.06 83 LYS A N 1
ATOM 700 C CA . LYS A 1 83 ? 17.805 -10.163 10.647 1.00 84.06 83 LYS A CA 1
ATOM 701 C C . LYS A 1 83 ? 19.102 -10.821 11.144 1.00 84.06 83 LYS A C 1
ATOM 703 O O . LYS A 1 83 ? 19.075 -11.658 12.048 1.00 84.06 83 LYS A O 1
ATOM 708 N N . TYR A 1 84 ? 20.252 -10.411 10.602 1.00 83.62 84 TYR A N 1
ATOM 709 C CA . TYR A 1 84 ? 21.563 -10.886 11.064 1.00 83.62 84 TYR A CA 1
ATOM 710 C C . TYR A 1 84 ? 21.833 -10.530 12.529 1.00 83.62 84 TYR A C 1
ATOM 712 O O . TYR A 1 84 ? 22.296 -11.374 13.302 1.00 83.62 84 TYR A O 1
ATOM 720 N N . LEU A 1 85 ? 21.539 -9.286 12.912 1.00 82.38 85 LEU A N 1
ATOM 721 C CA . LEU A 1 85 ? 21.748 -8.792 14.269 1.00 82.38 85 LEU A CA 1
ATOM 722 C C . LEU A 1 85 ? 20.815 -9.462 15.281 1.00 82.38 85 LEU A C 1
ATOM 724 O O . LEU A 1 85 ? 21.269 -9.819 16.362 1.00 82.38 85 LEU A O 1
ATOM 728 N N . GLU A 1 86 ? 19.561 -9.734 14.919 1.00 82.06 86 GLU A N 1
ATOM 729 C CA . GLU A 1 86 ? 18.616 -10.453 15.781 1.00 82.06 86 GLU A CA 1
ATOM 730 C C . GLU A 1 86 ? 19.161 -11.838 16.169 1.00 82.06 86 GLU A C 1
ATOM 732 O O . GLU A 1 86 ? 19.196 -12.180 17.353 1.00 82.06 86 GLU A O 1
ATOM 737 N N . VAL A 1 87 ? 19.695 -12.619 15.223 1.00 81.12 87 VAL A N 1
ATOM 738 C CA . VAL A 1 87 ? 20.330 -13.917 15.544 1.00 81.12 87 VAL A CA 1
ATOM 739 C C . VAL A 1 87 ? 21.574 -13.749 16.414 1.00 81.12 87 VAL A C 1
ATOM 741 O O . VAL A 1 87 ? 21.833 -14.561 17.314 1.00 81.12 87 VAL A O 1
ATOM 744 N N . PHE A 1 88 ? 22.355 -12.700 16.167 1.00 81.81 88 PHE A N 1
ATOM 745 C CA . PHE A 1 88 ? 23.537 -12.400 16.963 1.00 81.81 88 PHE A CA 1
ATOM 746 C C . PHE A 1 88 ? 23.180 -12.067 18.419 1.00 81.81 88 PHE A C 1
ATOM 748 O O . PHE A 1 88 ? 23.843 -12.570 19.332 1.00 81.81 88 PHE A O 1
ATOM 755 N N . PHE A 1 89 ? 22.101 -11.313 18.646 1.00 81.44 89 PHE A N 1
ATOM 756 C CA . PHE A 1 89 ? 21.585 -10.986 19.978 1.00 81.44 89 PHE A CA 1
ATOM 757 C C . PHE A 1 89 ? 21.009 -12.208 20.696 1.00 81.44 89 PHE A C 1
ATOM 759 O O . PHE A 1 89 ? 21.282 -12.406 21.880 1.00 81.44 89 PHE A O 1
ATOM 766 N N . HIS A 1 90 ? 20.313 -13.097 19.981 1.00 78.94 90 HIS A N 1
ATOM 767 C CA . HIS A 1 90 ? 19.843 -14.367 20.549 1.00 78.94 90 HIS A CA 1
ATOM 768 C C . HIS A 1 90 ? 21.000 -15.278 20.981 1.00 78.94 90 HIS A C 1
ATOM 770 O O . HIS A 1 90 ? 20.885 -16.008 21.966 1.00 78.94 90 HIS A O 1
ATOM 776 N N . THR A 1 91 ? 22.127 -15.226 20.267 1.00 78.31 91 THR A N 1
ATOM 777 C CA . THR A 1 91 ? 23.326 -16.011 20.600 1.00 78.31 91 THR A CA 1
ATOM 778 C C . THR A 1 91 ? 24.122 -15.386 21.755 1.00 78.31 91 THR A C 1
ATOM 780 O O . THR A 1 91 ? 24.807 -16.106 22.480 1.00 78.31 91 THR A O 1
ATOM 783 N N . ASN A 1 92 ? 24.014 -14.067 21.962 1.00 78.81 92 ASN A N 1
ATOM 784 C CA . ASN A 1 92 ? 24.748 -13.308 22.980 1.00 78.81 92 ASN A CA 1
ATOM 785 C C . ASN A 1 92 ? 23.789 -12.442 23.828 1.00 78.81 92 ASN A C 1
ATOM 787 O O . ASN A 1 92 ? 23.656 -11.242 23.569 1.00 78.81 92 ASN A O 1
ATOM 791 N N . PRO A 1 93 ? 23.156 -13.011 24.874 1.00 74.56 93 PRO A N 1
ATOM 792 C CA . PRO A 1 93 ? 22.130 -12.324 25.670 1.00 74.56 93 PRO A CA 1
ATOM 793 C C . PRO A 1 93 ? 22.585 -11.009 26.325 1.00 74.56 93 PRO A C 1
ATOM 795 O O . PRO A 1 93 ? 21.766 -10.125 26.556 1.00 74.56 93 PRO A O 1
ATOM 798 N N . GLU A 1 94 ? 23.884 -10.864 26.595 1.00 73.56 94 GLU A N 1
ATOM 799 C CA . GLU A 1 94 ? 24.511 -9.657 27.161 1.00 73.56 94 GLU A CA 1
ATOM 800 C C . GLU A 1 94 ? 24.344 -8.420 26.251 1.00 73.56 94 GLU A C 1
ATOM 802 O O . GLU A 1 94 ? 24.241 -7.294 26.731 1.00 73.56 94 GLU A O 1
ATOM 807 N N . ILE A 1 95 ? 24.278 -8.629 24.929 1.00 78.06 95 ILE A N 1
ATOM 808 C CA . ILE A 1 95 ? 24.250 -7.572 23.899 1.00 78.06 95 ILE A CA 1
ATOM 809 C C . ILE A 1 95 ? 22.805 -7.158 23.556 1.00 78.06 95 ILE A C 1
ATOM 811 O O . ILE A 1 95 ? 22.563 -6.153 22.889 1.00 78.06 95 ILE A O 1
ATOM 815 N N . ARG A 1 96 ? 21.814 -7.885 24.085 1.00 75.56 96 ARG A N 1
ATOM 816 C CA . ARG A 1 96 ? 20.384 -7.711 23.797 1.00 75.56 96 ARG A CA 1
ATOM 817 C C . ARG A 1 96 ? 19.829 -6.326 24.156 1.00 75.56 96 ARG A C 1
ATOM 819 O O . ARG A 1 96 ? 18.776 -5.939 23.673 1.00 75.56 96 ARG A O 1
ATOM 826 N N . ILE A 1 97 ? 20.550 -5.545 24.957 1.00 75.00 97 ILE A N 1
ATOM 827 C CA . ILE A 1 97 ? 20.216 -4.146 25.268 1.00 75.00 97 ILE A CA 1
ATOM 828 C C . ILE A 1 97 ? 20.049 -3.319 23.981 1.00 75.00 97 ILE A C 1
ATOM 830 O O . ILE A 1 97 ? 19.200 -2.434 23.945 1.00 75.00 97 ILE A O 1
ATOM 834 N N . LEU A 1 98 ? 20.789 -3.648 22.915 1.00 74.44 98 LEU A N 1
ATOM 835 C CA . LEU A 1 98 ? 20.670 -2.996 21.608 1.00 74.44 98 LEU A CA 1
ATOM 836 C C . LEU A 1 98 ? 19.304 -3.216 20.930 1.00 74.44 98 LEU A C 1
ATOM 838 O O . LEU A 1 98 ? 18.899 -2.367 20.144 1.00 74.44 98 LEU A O 1
ATOM 842 N N . GLU A 1 99 ? 18.555 -4.277 21.266 1.00 72.31 99 GLU A N 1
ATOM 843 C CA . GLU A 1 99 ? 17.178 -4.484 20.769 1.00 72.31 99 GLU A CA 1
ATOM 844 C C . GLU A 1 99 ? 16.204 -3.419 21.284 1.00 72.31 99 GLU A C 1
ATOM 846 O O . GLU A 1 99 ? 15.198 -3.137 20.638 1.00 72.31 99 GLU A O 1
ATOM 851 N N . ASN A 1 100 ? 16.495 -2.820 22.444 1.00 74.94 100 ASN A N 1
ATOM 852 C CA . ASN A 1 100 ? 15.643 -1.794 23.044 1.00 74.94 100 ASN A CA 1
ATOM 853 C C . ASN A 1 100 ? 15.842 -0.412 22.397 1.00 74.94 100 ASN A C 1
ATOM 855 O O . ASN A 1 100 ? 15.105 0.520 22.718 1.00 74.94 100 ASN A O 1
ATOM 859 N N . GLY A 1 101 ? 16.856 -0.261 21.539 1.00 77.19 101 GLY A N 1
ATOM 860 C CA . GLY A 1 101 ? 17.153 0.976 20.825 1.00 77.19 101 GLY A CA 1
ATOM 861 C C . GLY A 1 101 ? 16.531 0.997 19.433 1.00 77.19 101 GLY A C 1
ATOM 862 O O . GLY A 1 101 ? 16.434 -0.025 18.756 1.00 77.19 101 GLY A O 1
ATOM 863 N N . THR A 1 102 ? 16.149 2.183 18.966 1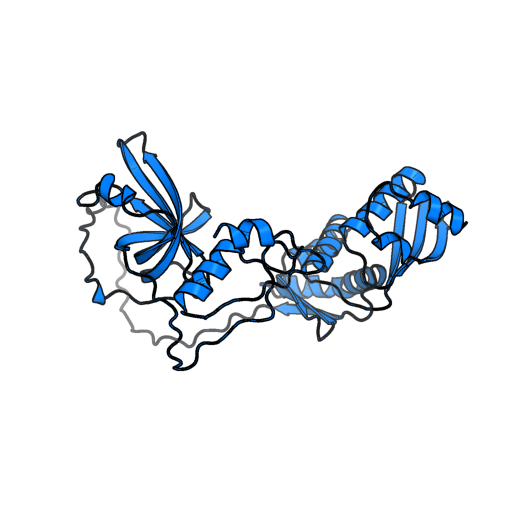.00 78.44 102 THR A N 1
ATOM 864 C CA . THR A 1 102 ? 15.688 2.367 17.587 1.00 78.44 102 THR A CA 1
ATOM 865 C C . THR A 1 102 ? 16.873 2.228 16.635 1.00 78.44 102 THR A C 1
ATOM 867 O O . THR A 1 102 ? 17.799 3.035 16.683 1.00 78.44 102 THR A O 1
ATOM 870 N N . PHE A 1 103 ? 16.832 1.217 15.768 1.00 83.19 103 PHE A N 1
ATOM 871 C CA . PHE A 1 103 ? 17.868 0.917 14.778 1.00 83.19 103 PHE A CA 1
ATOM 872 C C . PHE A 1 103 ? 17.625 1.656 13.455 1.00 83.19 103 PHE A C 1
ATOM 874 O O . PHE A 1 103 ? 16.555 1.531 12.855 1.00 83.19 103 PHE A O 1
ATOM 881 N N . GLN A 1 104 ? 18.635 2.379 12.972 1.00 79.56 104 GLN A N 1
ATOM 882 C CA . GLN A 1 104 ? 18.645 3.020 11.654 1.00 79.56 104 GLN A CA 1
ATOM 883 C C . GLN A 1 104 ? 19.980 2.764 10.952 1.00 79.56 104 GLN A C 1
ATOM 885 O O . GLN A 1 104 ? 21.036 2.886 11.571 1.00 79.56 104 GLN A O 1
ATOM 890 N N . TYR A 1 105 ? 19.951 2.444 9.658 1.00 81.69 105 TYR A N 1
ATOM 891 C CA . TYR A 1 105 ? 21.156 2.247 8.851 1.00 81.69 105 TYR A CA 1
ATOM 892 C C . TYR A 1 105 ? 21.225 3.270 7.714 1.00 81.69 105 TYR A C 1
ATOM 894 O O . TYR A 1 105 ? 20.364 3.304 6.838 1.00 81.69 105 TYR A O 1
ATOM 902 N N . ASP A 1 106 ? 22.273 4.094 7.717 1.00 77.94 106 ASP A N 1
ATOM 903 C CA . ASP A 1 106 ? 22.582 5.030 6.637 1.00 77.94 106 ASP A CA 1
ATOM 904 C C . ASP A 1 106 ? 23.564 4.370 5.658 1.00 77.94 106 ASP A C 1
ATOM 906 O O . ASP A 1 106 ? 24.768 4.275 5.921 1.00 77.94 106 ASP A O 1
ATOM 910 N N . ALA A 1 107 ? 23.040 3.925 4.513 1.00 70.62 107 ALA A N 1
ATOM 911 C CA . ALA A 1 107 ? 23.814 3.262 3.465 1.00 70.62 107 ALA A CA 1
ATOM 912 C C . ALA A 1 107 ? 24.827 4.189 2.763 1.00 70.62 107 ALA A C 1
ATOM 914 O O . ALA A 1 107 ? 25.802 3.700 2.200 1.00 70.62 107 ALA A O 1
ATOM 915 N N . GLN A 1 108 ? 24.632 5.516 2.783 1.00 70.38 108 GLN A N 1
ATOM 916 C CA . GLN A 1 108 ? 25.559 6.461 2.143 1.00 70.38 108 GLN A CA 1
ATOM 917 C C . GLN A 1 108 ? 26.792 6.719 3.005 1.00 70.38 108 GLN A C 1
ATOM 919 O O . GLN A 1 108 ? 27.883 6.944 2.483 1.00 70.38 108 GLN A O 1
ATOM 924 N N . LYS A 1 109 ? 26.613 6.708 4.330 1.00 70.62 109 LYS A N 1
ATOM 925 C CA . LYS A 1 109 ? 27.691 6.952 5.296 1.00 70.62 109 LYS A CA 1
ATOM 926 C C . LYS A 1 109 ? 28.265 5.675 5.902 1.00 70.62 109 LYS A C 1
ATOM 928 O O . LYS A 1 109 ? 29.263 5.764 6.608 1.00 70.62 109 LYS A O 1
ATOM 933 N N . CYS A 1 110 ? 27.652 4.518 5.641 1.00 72.62 110 CYS A N 1
ATOM 934 C CA . CYS A 1 110 ? 27.956 3.245 6.298 1.00 72.62 110 CYS A CA 1
ATOM 935 C C . CYS A 1 110 ? 27.888 3.361 7.831 1.00 72.62 110 CYS A C 1
ATOM 937 O O . CYS A 1 110 ? 28.756 2.860 8.540 1.00 72.62 110 CYS A O 1
ATOM 939 N N . ILE A 1 111 ? 26.864 4.047 8.348 1.00 80.00 111 ILE A N 1
ATOM 940 C CA . ILE A 1 111 ? 26.685 4.260 9.790 1.00 80.00 111 ILE A CA 1
ATOM 941 C C . ILE A 1 111 ? 25.415 3.555 10.250 1.00 80.00 111 ILE A C 1
ATOM 943 O O . ILE A 1 111 ? 24.338 3.781 9.701 1.00 80.00 111 ILE A O 1
ATOM 947 N N . ILE A 1 112 ? 25.538 2.741 11.294 1.00 82.81 112 ILE A N 1
ATOM 948 C CA . ILE A 1 112 ? 24.397 2.218 12.045 1.00 82.81 112 ILE A CA 1
ATOM 949 C C . ILE A 1 112 ? 24.190 3.109 13.260 1.00 82.81 112 ILE A C 1
ATOM 951 O O . ILE A 1 112 ? 25.117 3.322 14.035 1.00 82.81 112 ILE A O 1
ATOM 955 N N . LYS A 1 113 ? 22.972 3.607 13.449 1.00 83.81 113 LYS A N 1
ATOM 956 C CA . LYS A 1 113 ? 22.582 4.386 14.619 1.00 83.81 113 LYS A CA 1
ATOM 957 C C . LYS A 1 113 ? 21.611 3.598 15.482 1.00 83.81 113 LYS A C 1
ATOM 959 O O . LYS A 1 113 ? 20.619 3.074 14.978 1.00 83.81 113 LYS A O 1
ATOM 964 N N . TYR A 1 114 ? 21.890 3.570 16.778 1.00 83.62 114 TYR A N 1
ATOM 965 C CA . TYR A 1 114 ? 20.977 3.099 17.808 1.00 83.62 114 TYR A CA 1
ATOM 966 C C . TYR A 1 114 ? 20.566 4.265 18.699 1.00 83.62 114 TYR A C 1
ATOM 968 O O . TYR A 1 114 ? 21.400 4.823 19.411 1.00 83.62 114 TYR A O 1
ATOM 976 N N . ALA A 1 115 ? 19.284 4.618 18.676 1.00 81.88 115 ALA A N 1
ATOM 977 C CA . ALA A 1 115 ? 18.752 5.673 19.527 1.00 81.88 115 ALA A CA 1
ATOM 978 C C . ALA A 1 115 ? 18.068 5.089 20.773 1.00 81.88 115 ALA A C 1
ATOM 980 O O . ALA A 1 115 ? 17.182 4.242 20.652 1.00 81.88 115 ALA A O 1
ATOM 981 N N . PHE A 1 116 ? 18.450 5.551 21.965 1.00 81.56 116 PHE A N 1
ATOM 982 C CA . PHE A 1 116 ? 17.907 5.082 23.247 1.00 81.56 116 PHE A CA 1
ATOM 983 C C . PHE A 1 116 ? 17.157 6.188 23.991 1.00 81.56 116 PHE A C 1
ATOM 985 O O . PHE A 1 116 ? 17.558 7.350 23.974 1.00 81.56 116 PHE A O 1
ATOM 992 N N . ALA A 1 117 ? 16.090 5.816 24.704 1.00 76.25 117 ALA A N 1
ATOM 993 C CA . ALA A 1 117 ? 15.315 6.740 25.537 1.00 76.25 117 ALA A CA 1
ATOM 994 C C . ALA A 1 117 ? 16.015 7.111 26.860 1.00 76.25 117 ALA A C 1
ATOM 996 O O . ALA A 1 117 ? 15.741 8.166 27.426 1.00 76.25 117 ALA A O 1
ATOM 997 N N . SER A 1 118 ? 16.916 6.257 27.360 1.00 76.44 118 SER A N 1
ATOM 998 C CA . SER A 1 118 ? 17.664 6.485 28.600 1.00 76.44 118 SER A CA 1
ATOM 999 C C . SER A 1 118 ? 19.160 6.625 28.333 1.00 76.44 118 SER A C 1
ATOM 1001 O O . SER A 1 118 ? 19.755 5.805 27.631 1.00 76.44 118 SER A O 1
ATOM 1003 N N . THR A 1 119 ? 19.795 7.607 28.976 1.00 76.00 119 THR A N 1
ATOM 1004 C CA . THR A 1 119 ? 21.255 7.788 28.944 1.00 76.00 119 THR A CA 1
ATOM 1005 C C . THR A 1 119 ? 21.996 6.584 29.523 1.00 76.00 119 THR A C 1
ATOM 1007 O O . THR A 1 119 ? 23.024 6.186 28.988 1.00 76.00 119 THR A O 1
ATOM 1010 N N . THR A 1 120 ? 21.432 5.920 30.539 1.00 77.56 120 THR A N 1
ATOM 1011 C CA . THR A 1 120 ? 22.039 4.713 31.127 1.00 77.56 120 THR A CA 1
ATOM 1012 C C . THR A 1 120 ? 22.088 3.543 30.150 1.00 77.56 120 THR A C 1
ATOM 1014 O O . THR A 1 120 ? 23.024 2.749 30.185 1.00 77.56 120 THR A O 1
ATOM 1017 N N . ASP A 1 121 ? 21.079 3.418 29.286 1.00 78.94 121 ASP A N 1
ATOM 1018 C CA . ASP A 1 121 ? 21.015 2.342 28.295 1.00 78.94 121 ASP A CA 1
ATOM 1019 C C . ASP A 1 121 ? 21.915 2.652 27.099 1.00 78.94 121 ASP A C 1
ATOM 1021 O O . ASP A 1 121 ? 22.555 1.744 26.575 1.00 78.94 121 ASP A O 1
ATOM 1025 N N . CYS A 1 122 ? 22.056 3.934 26.745 1.00 77.00 122 CYS A N 1
ATOM 1026 C CA . CYS A 1 122 ? 23.015 4.401 25.747 1.00 77.00 122 CYS A CA 1
ATOM 1027 C C . CYS A 1 122 ? 24.468 4.096 26.154 1.00 77.00 122 CYS A C 1
ATOM 1029 O O . CYS A 1 122 ? 25.237 3.563 25.352 1.00 77.00 122 CYS A O 1
ATOM 1031 N N . ASP A 1 123 ? 24.843 4.364 27.409 1.00 77.00 123 ASP A N 1
ATOM 1032 C CA . ASP A 1 123 ? 26.202 4.100 27.908 1.00 77.00 123 ASP A CA 1
ATOM 1033 C C . ASP A 1 123 ? 26.512 2.594 27.950 1.00 77.00 123 ASP A C 1
ATOM 1035 O O . ASP A 1 123 ? 27.607 2.142 27.595 1.00 77.00 123 ASP A O 1
ATOM 1039 N N . ARG A 1 124 ? 25.520 1.782 28.336 1.00 79.31 124 ARG A N 1
ATOM 1040 C CA . ARG A 1 124 ? 25.637 0.318 28.311 1.00 79.31 124 ARG A CA 1
ATOM 1041 C C . ARG A 1 124 ? 25.755 -0.205 26.884 1.00 79.31 124 ARG A C 1
ATOM 1043 O O . ARG A 1 124 ? 26.634 -1.016 26.622 1.00 79.31 124 ARG A O 1
ATOM 1050 N N . ALA A 1 125 ? 24.921 0.277 25.965 1.00 79.88 125 ALA A N 1
ATOM 1051 C CA . ALA A 1 125 ? 24.971 -0.077 24.549 1.00 79.88 125 ALA A CA 1
ATOM 1052 C C . ALA A 1 125 ? 26.322 0.280 23.910 1.00 79.88 125 ALA A C 1
ATOM 1054 O O . ALA A 1 125 ? 26.878 -0.528 23.166 1.00 79.88 125 ALA A O 1
ATOM 1055 N N . SER A 1 126 ? 26.889 1.435 24.274 1.00 78.69 126 SER A N 1
ATOM 1056 C CA . SER A 1 126 ? 28.199 1.895 23.795 1.00 78.69 126 SER A CA 1
ATOM 1057 C C . SER A 1 126 ? 29.321 0.894 24.081 1.00 78.69 126 SER A C 1
ATOM 1059 O O . SER A 1 126 ? 30.234 0.728 23.278 1.00 78.69 126 SER A O 1
ATOM 1061 N N . SER A 1 127 ? 29.230 0.178 25.205 1.00 82.56 127 SER A N 1
ATOM 1062 C CA . SER A 1 127 ? 30.241 -0.798 25.629 1.00 82.56 127 SER A CA 1
ATOM 1063 C C . SER A 1 127 ? 30.283 -2.056 24.749 1.00 82.56 127 SER A C 1
ATOM 1065 O O . SER A 1 127 ? 31.270 -2.786 24.781 1.00 82.56 127 SER A O 1
ATOM 1067 N N . TYR A 1 128 ? 29.236 -2.319 23.958 1.00 82.25 128 TYR A N 1
ATOM 1068 C CA . TYR A 1 128 ? 29.129 -3.509 23.107 1.00 82.25 128 TYR A CA 1
ATOM 1069 C C . TYR A 1 128 ? 29.284 -3.215 21.608 1.00 82.25 128 TYR A C 1
ATOM 1071 O O . TYR A 1 128 ? 29.189 -4.140 20.798 1.00 82.25 128 TYR A O 1
ATOM 1079 N N . ILE A 1 129 ?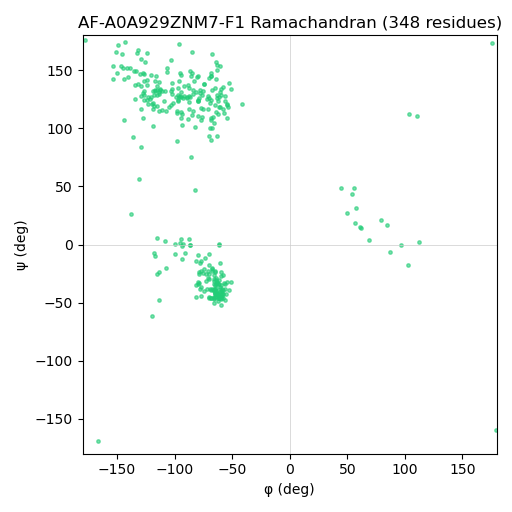 29.555 -1.960 21.230 1.00 81.31 129 ILE A N 1
ATOM 1080 C CA . ILE A 1 129 ? 29.708 -1.536 19.830 1.00 81.31 129 ILE A CA 1
ATOM 1081 C C . ILE A 1 129 ? 30.785 -2.359 19.109 1.00 81.31 129 ILE A C 1
ATOM 1083 O O . ILE A 1 129 ? 30.514 -2.909 18.042 1.00 81.31 129 ILE A O 1
ATOM 1087 N N . GLU A 1 130 ? 31.963 -2.536 19.716 1.00 80.00 130 GLU A N 1
ATOM 1088 C CA . GLU A 1 130 ? 33.081 -3.266 19.093 1.00 80.00 130 GLU A CA 1
ATOM 1089 C C . GLU A 1 130 ? 32.717 -4.720 18.741 1.00 80.00 130 GLU A C 1
ATOM 1091 O O . GLU A 1 130 ? 33.152 -5.261 17.721 1.00 80.00 130 GLU A O 1
ATOM 1096 N N . HIS A 1 131 ? 31.881 -5.367 19.561 1.00 82.12 131 HIS A N 1
ATOM 1097 C CA . HIS A 1 131 ? 31.422 -6.732 19.304 1.00 82.12 131 HIS A CA 1
ATOM 1098 C C . HIS A 1 131 ? 30.482 -6.803 18.100 1.00 82.12 131 HIS A C 1
ATOM 1100 O O . HIS A 1 131 ? 30.563 -7.750 17.313 1.00 82.12 131 HIS A O 1
ATOM 1106 N N . VAL A 1 132 ? 29.616 -5.801 17.943 1.00 81.44 132 VAL A N 1
ATOM 1107 C CA . VAL A 1 132 ? 28.702 -5.697 16.804 1.00 81.44 132 VAL A CA 1
ATOM 1108 C C . VAL A 1 132 ? 29.474 -5.388 15.529 1.00 81.44 132 VAL A C 1
ATOM 1110 O O . VAL A 1 132 ? 29.275 -6.072 14.532 1.00 81.44 132 VAL A O 1
ATOM 1113 N N . GLU A 1 133 ? 30.409 -4.439 15.559 1.00 81.19 133 GLU A N 1
ATOM 1114 C CA . GLU A 1 133 ? 31.265 -4.118 14.409 1.00 81.19 133 GLU A CA 1
ATOM 1115 C C . GLU A 1 133 ? 32.102 -5.326 13.969 1.00 81.19 133 GLU A C 1
ATOM 1117 O O . 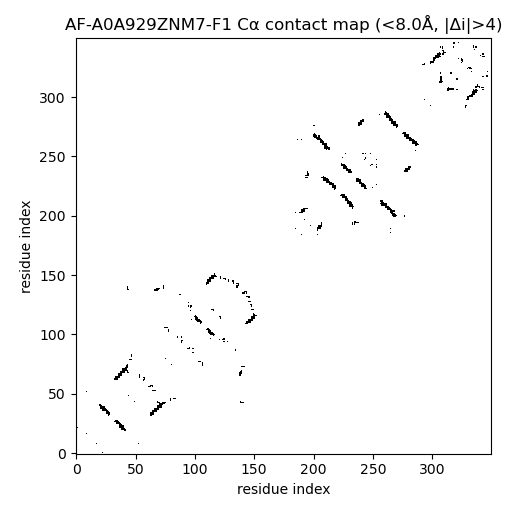GLU A 1 133 ? 32.198 -5.622 12.776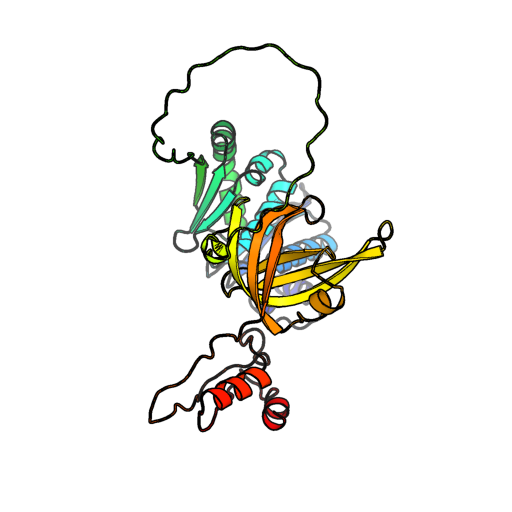 1.00 81.19 133 GLU A O 1
ATOM 1122 N N . SER A 1 134 ? 32.642 -6.089 14.925 1.00 80.69 134 SER A N 1
ATOM 1123 C CA . SER A 1 134 ? 33.361 -7.329 14.630 1.00 80.69 134 SER A CA 1
ATOM 1124 C C . SER A 1 134 ? 32.461 -8.367 13.954 1.00 80.69 134 SER A C 1
ATOM 1126 O O . SER A 1 134 ? 32.880 -9.001 12.985 1.00 80.69 134 SER A O 1
ATOM 1128 N N . PHE A 1 135 ? 31.217 -8.525 14.416 1.00 82.88 135 PHE A N 1
ATOM 1129 C CA . PHE A 1 135 ? 30.248 -9.422 13.789 1.00 82.88 135 PHE A CA 1
ATOM 1130 C C . PHE A 1 135 ? 29.845 -8.955 12.383 1.00 82.88 135 PHE A C 1
ATOM 1132 O O . PHE A 1 135 ? 29.872 -9.755 11.447 1.00 82.88 135 PHE A O 1
ATOM 1139 N N . LEU A 1 136 ? 29.559 -7.664 12.204 1.00 81.50 136 LEU A N 1
ATOM 1140 C CA . LEU A 1 136 ? 29.248 -7.071 10.901 1.00 81.50 136 LEU A CA 1
ATOM 1141 C C . LEU A 1 136 ? 30.395 -7.277 9.899 1.00 81.50 136 LEU A C 1
ATOM 1143 O O . LEU A 1 136 ? 30.163 -7.653 8.752 1.00 81.50 136 LEU A O 1
ATOM 1147 N N . ALA A 1 137 ? 31.645 -7.166 10.354 1.00 79.69 137 ALA A N 1
ATOM 1148 C CA . ALA A 1 137 ? 32.803 -7.492 9.532 1.00 79.69 137 ALA A CA 1
ATOM 1149 C C . ALA A 1 137 ? 32.851 -8.978 9.130 1.00 79.69 137 ALA A C 1
ATOM 1151 O O . ALA A 1 137 ? 33.316 -9.291 8.039 1.00 79.69 137 ALA A O 1
ATOM 1152 N N . THR A 1 138 ? 32.371 -9.912 9.962 1.00 80.00 138 THR A N 1
ATOM 1153 C CA . THR A 1 138 ? 32.327 -11.339 9.577 1.00 80.00 138 THR A CA 1
ATOM 1154 C C . THR A 1 138 ? 31.287 -11.647 8.506 1.00 80.00 138 THR A C 1
ATOM 1156 O O . THR A 1 138 ? 31.500 -12.557 7.711 1.00 80.00 138 THR A O 1
ATOM 1159 N N . ILE A 1 139 ? 30.197 -10.883 8.445 1.00 77.75 139 ILE A N 1
ATOM 1160 C CA . ILE A 1 139 ? 29.150 -11.050 7.427 1.00 77.75 139 ILE A CA 1
ATOM 1161 C C . ILE A 1 139 ? 29.433 -10.256 6.141 1.00 77.75 139 ILE A C 1
ATOM 1163 O O . ILE A 1 139 ? 28.602 -10.246 5.239 1.00 77.75 139 ILE A O 1
ATOM 1167 N N . GLY A 1 140 ? 30.600 -9.610 6.038 1.00 69.69 140 GLY A N 1
ATOM 1168 C CA . GLY A 1 140 ? 31.027 -8.877 4.844 1.00 69.69 140 GLY A CA 1
ATOM 1169 C C . GLY A 1 140 ? 30.769 -7.374 4.871 1.00 69.69 140 GLY A C 1
ATOM 1170 O O . GLY A 1 140 ? 31.157 -6.664 3.949 1.00 69.69 140 GLY A O 1
ATOM 1171 N N . LEU A 1 141 ? 30.174 -6.845 5.941 1.00 71.88 141 LEU A N 1
ATOM 1172 C CA . LEU A 1 141 ? 29.983 -5.408 6.123 1.00 71.88 141 LEU A CA 1
ATOM 1173 C C . LEU A 1 141 ? 31.226 -4.784 6.761 1.00 71.88 141 LEU A C 1
ATOM 1175 O O . LEU A 1 141 ? 31.269 -4.463 7.948 1.00 71.88 141 LEU A O 1
ATOM 1179 N N . HIS A 1 142 ? 32.268 -4.626 5.949 1.00 66.69 142 HIS A N 1
ATOM 1180 C CA . HIS A 1 142 ? 33.505 -3.973 6.366 1.00 66.69 142 HIS A CA 1
ATOM 1181 C C . HIS A 1 142 ? 33.356 -2.442 6.380 1.00 66.69 142 HIS A C 1
ATOM 1183 O O . HIS A 1 142 ? 32.883 -1.847 5.413 1.00 66.69 142 HIS A O 1
ATOM 1189 N N . GLY A 1 143 ? 33.810 -1.800 7.464 1.00 63.81 143 GLY A N 1
ATOM 1190 C CA . GLY A 1 143 ? 33.853 -0.336 7.579 1.00 63.81 143 GLY A CA 1
ATOM 1191 C C . GLY A 1 143 ? 32.552 0.325 8.044 1.00 63.81 143 GLY A C 1
ATOM 1192 O O . GLY A 1 143 ? 32.406 1.531 7.871 1.00 63.81 143 GLY A O 1
ATOM 1193 N N . VAL A 1 144 ? 31.618 -0.439 8.619 1.00 74.12 144 VAL A N 1
ATOM 1194 C CA . VAL A 1 144 ? 30.412 0.120 9.242 1.00 74.12 144 VAL A CA 1
ATOM 1195 C C . VAL A 1 144 ? 30.741 0.640 10.638 1.00 74.12 144 VAL A C 1
ATOM 1197 O O . VAL A 1 144 ? 31.241 -0.121 11.461 1.00 74.12 144 VAL A O 1
ATOM 1200 N N . SER A 1 145 ? 30.441 1.911 10.905 1.00 72.69 145 SER A N 1
ATOM 1201 C CA . SER A 1 145 ? 30.563 2.499 12.246 1.00 72.69 145 SER A CA 1
ATOM 1202 C C . SER A 1 145 ? 29.225 2.441 12.973 1.00 72.69 145 SER A C 1
ATOM 1204 O O . SER A 1 145 ? 28.211 2.905 12.444 1.00 72.69 145 SER A O 1
ATOM 1206 N N . VAL A 1 146 ? 29.210 1.894 14.187 1.00 79.06 146 VAL A N 1
ATOM 1207 C CA . VAL A 1 146 ? 28.004 1.857 15.023 1.00 79.06 146 VAL A CA 1
ATOM 1208 C C . VAL A 1 146 ? 28.046 3.020 16.013 1.00 79.06 146 VAL A C 1
ATOM 1210 O O . VAL A 1 146 ? 28.998 3.179 16.770 1.00 79.06 146 VAL A O 1
ATOM 1213 N N . LEU A 1 147 ? 27.004 3.846 16.012 1.00 80.00 147 LEU A N 1
ATOM 1214 C CA . LEU A 1 147 ? 26.839 4.985 16.908 1.00 80.00 147 LEU A CA 1
ATOM 1215 C C . LEU A 1 147 ? 25.612 4.778 17.788 1.00 80.00 147 LEU A C 1
ATOM 1217 O O . LEU A 1 147 ? 24.568 4.320 17.326 1.00 80.00 147 LEU A O 1
ATOM 1221 N N . THR A 1 148 ? 25.724 5.170 19.049 1.00 77.38 148 THR A N 1
ATOM 1222 C CA . THR A 1 148 ? 24.607 5.196 19.994 1.00 77.38 148 THR A CA 1
ATOM 1223 C C . THR A 1 148 ? 24.301 6.641 20.357 1.00 77.38 148 THR A C 1
ATOM 1225 O O . THR A 1 148 ? 25.208 7.389 20.724 1.00 77.38 148 THR A O 1
ATOM 1228 N N . GLU A 1 149 ? 23.040 7.043 20.258 1.00 79.44 149 GLU A N 1
ATOM 1229 C CA . GLU A 1 149 ? 22.592 8.390 20.608 1.00 79.44 149 GLU A CA 1
ATOM 1230 C C . GLU A 1 149 ? 21.418 8.343 21.586 1.00 79.44 149 GLU A C 1
ATOM 1232 O O . GLU A 1 149 ? 20.602 7.420 21.579 1.00 79.44 149 GLU A O 1
ATOM 1237 N N . THR A 1 150 ? 21.334 9.336 22.467 1.00 72.00 150 THR A N 1
ATOM 1238 C CA . THR A 1 150 ? 20.177 9.507 23.342 1.00 72.00 150 THR A CA 1
ATOM 1239 C C . THR A 1 150 ? 19.119 10.337 22.631 1.00 72.00 150 THR A C 1
ATOM 1241 O O . THR A 1 150 ? 19.411 11.374 22.033 1.00 72.00 150 THR A O 1
ATOM 1244 N N . LEU A 1 151 ? 17.866 9.896 22.711 1.00 69.12 151 LEU A N 1
ATOM 1245 C CA . LEU A 1 151 ? 16.728 10.686 22.262 1.00 69.12 151 LEU A CA 1
ATOM 1246 C C . LEU A 1 151 ? 16.562 11.865 23.224 1.00 69.12 151 LEU A C 1
ATOM 1248 O O . LEU A 1 151 ? 16.034 11.719 24.325 1.00 69.12 151 LEU A O 1
ATOM 1252 N N . ILE A 1 152 ? 17.042 13.041 22.825 1.00 54.03 152 ILE A N 1
ATOM 1253 C CA . ILE A 1 152 ? 16.784 14.280 23.558 1.00 54.03 152 ILE A CA 1
ATOM 1254 C C . ILE A 1 152 ? 15.344 14.698 23.225 1.00 54.03 152 ILE A C 1
ATOM 1256 O O . ILE A 1 152 ? 15.065 14.977 22.055 1.00 54.03 152 ILE A O 1
ATOM 1260 N N . PRO A 1 153 ? 14.417 14.774 24.197 1.00 46.44 153 PRO A N 1
ATOM 1261 C CA . PRO A 1 153 ? 13.116 15.370 23.942 1.00 46.44 153 PRO A CA 1
ATOM 1262 C C . PRO A 1 153 ? 13.333 16.847 23.602 1.00 46.44 153 PRO A C 1
ATOM 1264 O O . PRO A 1 153 ? 13.793 17.636 24.430 1.00 46.44 153 PRO A O 1
ATOM 1267 N N . VAL A 1 154 ? 13.028 17.230 22.363 1.00 38.78 154 VAL A N 1
ATOM 1268 C CA . VAL A 1 154 ? 12.972 18.638 21.975 1.00 38.78 154 VAL A CA 1
ATOM 1269 C C . VAL A 1 154 ? 11.817 19.258 22.756 1.00 38.78 154 VAL A C 1
ATOM 1271 O O . VAL A 1 154 ? 10.652 19.017 22.451 1.00 38.78 154 VAL A O 1
ATOM 1274 N N . MET A 1 155 ? 12.146 20.036 23.789 1.00 36.53 155 MET A N 1
ATOM 1275 C CA . MET A 1 155 ? 11.189 20.898 24.478 1.00 36.53 155 MET A CA 1
ATOM 1276 C C . MET A 1 155 ? 10.516 21.798 23.437 1.00 36.53 155 MET A C 1
ATOM 1278 O O . MET A 1 155 ? 11.135 22.717 22.893 1.00 36.53 155 MET A O 1
ATOM 1282 N N . GLN A 1 156 ? 9.241 21.536 23.154 1.00 39.31 156 GLN A N 1
ATOM 1283 C CA . GLN A 1 156 ? 8.385 22.513 22.500 1.00 39.31 156 GLN A CA 1
ATOM 1284 C C . GLN A 1 156 ? 8.335 23.755 23.398 1.00 39.31 156 GLN A C 1
ATOM 1286 O O . GLN A 1 156 ? 8.142 23.659 24.610 1.00 39.31 156 GLN A O 1
ATOM 1291 N N . LYS A 1 157 ? 8.601 24.920 22.801 1.00 37.53 157 LYS A N 1
ATOM 1292 C CA . LYS A 1 157 ? 8.634 26.216 23.485 1.00 37.53 157 LYS A CA 1
ATOM 1293 C C . LYS A 1 157 ? 7.355 26.434 24.300 1.00 37.53 157 LYS A C 1
ATOM 1295 O O . LYS A 1 157 ? 6.254 26.241 23.797 1.00 37.53 157 LYS A O 1
ATOM 1300 N N . GLU A 1 158 ? 7.560 26.880 25.534 1.00 34.25 158 GLU A N 1
ATOM 1301 C CA . GLU A 1 158 ? 6.569 27.187 26.566 1.00 34.25 158 GLU A CA 1
ATOM 1302 C C . GLU A 1 158 ? 5.321 27.915 26.032 1.00 34.25 158 GLU A C 1
ATOM 1304 O O . GLU A 1 158 ? 5.390 29.034 25.512 1.00 34.25 158 GLU A O 1
ATOM 1309 N N . ILE A 1 159 ? 4.153 27.303 26.235 1.00 42.16 159 ILE A N 1
ATOM 1310 C CA . ILE A 1 159 ? 2.866 28.000 26.228 1.00 42.16 159 ILE A CA 1
ATOM 1311 C C . ILE A 1 159 ? 2.818 28.832 27.515 1.00 42.16 159 ILE A C 1
ATOM 1313 O O . ILE A 1 159 ? 3.005 28.300 28.606 1.00 42.16 159 ILE A O 1
ATOM 1317 N N . LYS A 1 160 ? 2.583 30.144 27.397 1.00 36.97 160 LYS A N 1
ATOM 1318 C CA . LYS A 1 160 ? 2.449 31.049 28.549 1.00 36.97 160 LYS A CA 1
ATOM 1319 C C . LYS A 1 160 ? 1.368 30.540 29.509 1.00 36.97 160 LYS A C 1
ATOM 1321 O O . LYS A 1 160 ? 0.199 30.475 29.134 1.00 36.97 160 LYS A O 1
ATOM 1326 N N . GLU A 1 161 ? 1.758 30.255 30.748 1.00 32.75 161 GLU A N 1
ATOM 1327 C CA . GLU A 1 161 ? 0.841 29.908 31.833 1.00 32.75 161 GLU A CA 1
ATOM 1328 C C . GLU A 1 161 ? -0.141 31.058 32.108 1.00 32.75 161 GLU A C 1
ATOM 1330 O O . GLU A 1 161 ? 0.240 32.165 32.500 1.00 32.75 161 GLU A O 1
ATOM 1335 N N . VAL A 1 162 ? -1.435 30.789 31.920 1.00 33.78 162 VAL A N 1
ATOM 1336 C CA . VAL A 1 162 ? -2.509 31.608 32.485 1.00 33.78 162 VAL A CA 1
ATOM 1337 C C . VAL A 1 162 ? -2.741 31.122 33.909 1.00 33.78 162 VAL A C 1
ATOM 1339 O O . VAL A 1 162 ? -3.147 29.989 34.147 1.00 33.78 162 VAL A O 1
ATOM 1342 N N . ASN A 1 163 ? -2.452 32.003 34.859 1.00 36.38 163 ASN A N 1
ATOM 1343 C CA . ASN A 1 163 ? -2.515 31.745 36.289 1.00 36.38 163 ASN A CA 1
ATOM 1344 C C . ASN A 1 163 ? -3.980 31.551 36.730 1.00 36.38 163 ASN A C 1
ATOM 1346 O O . ASN A 1 163 ? -4.741 32.521 36.790 1.00 36.38 163 ASN A O 1
ATOM 1350 N N . VAL A 1 164 ? -4.386 30.319 37.047 1.00 32.34 164 VAL A N 1
ATOM 1351 C CA . VAL A 1 164 ? -5.687 30.043 37.675 1.00 32.34 164 VAL A CA 1
ATOM 1352 C C . VAL A 1 164 ? -5.455 29.723 39.146 1.00 32.34 164 VAL A C 1
ATOM 1354 O O . VAL A 1 164 ? -4.754 28.778 39.496 1.00 32.34 164 VAL A O 1
ATOM 1357 N N . LYS A 1 165 ? -6.031 30.559 40.015 1.00 34.12 165 LYS A N 1
ATOM 1358 C CA . LYS A 1 165 ? -5.970 30.410 41.471 1.00 34.12 165 LYS A CA 1
ATOM 1359 C C . LYS A 1 165 ? -6.499 29.038 41.888 1.00 34.12 165 LYS A C 1
ATOM 1361 O O . LYS A 1 165 ? -7.649 28.708 41.615 1.00 34.12 165 LYS A O 1
ATOM 1366 N N . VAL A 1 166 ? -5.657 28.299 42.606 1.00 33.53 166 VAL A N 1
ATOM 1367 C CA . VAL A 1 166 ? -6.001 27.057 43.297 1.00 33.53 166 VAL A CA 1
ATOM 1368 C C . VAL A 1 166 ? -7.050 27.366 44.365 1.00 33.53 166 VAL A C 1
ATOM 1370 O O . VAL A 1 166 ? -6.759 28.050 45.346 1.00 33.53 166 VAL A O 1
ATOM 1373 N N . VAL A 1 167 ? -8.268 26.869 44.165 1.00 36.19 167 VAL A N 1
ATOM 1374 C CA . VAL A 1 167 ? -9.221 26.632 45.251 1.00 36.19 167 VAL A CA 1
ATOM 1375 C C . VAL A 1 167 ? -9.096 25.152 45.585 1.00 36.19 167 VAL A C 1
ATOM 1377 O O . VAL A 1 167 ? -9.348 24.295 44.742 1.00 36.19 167 VAL A O 1
ATOM 1380 N N . SER A 1 168 ? -8.595 24.874 46.784 1.00 41.84 168 SER A N 1
ATOM 1381 C CA . SER A 1 168 ? -8.630 23.555 47.403 1.00 41.84 168 SER A CA 1
ATOM 1382 C C . SER A 1 168 ? -10.071 23.203 47.726 1.00 41.84 168 SER A C 1
ATOM 1384 O O . SER A 1 168 ? -10.723 24.031 48.352 1.00 41.84 168 SER A O 1
ATOM 1386 N N . ASP A 1 169 ? -10.510 21.994 47.394 1.00 35.09 169 ASP A N 1
ATOM 1387 C CA . ASP A 1 169 ? -11.619 21.366 48.098 1.00 35.09 169 ASP A CA 1
ATOM 1388 C C . ASP A 1 169 ? -11.533 19.841 48.037 1.00 35.09 169 ASP A C 1
ATOM 1390 O O . ASP A 1 169 ? -10.883 19.229 47.186 1.00 35.09 169 ASP A O 1
ATOM 1394 N N . GLU A 1 170 ? -12.135 19.282 49.071 1.00 36.66 170 GLU A N 1
ATOM 1395 C CA . GLU A 1 170 ? -12.058 17.935 49.593 1.00 36.66 170 GLU A CA 1
ATOM 1396 C C . GLU A 1 170 ? -12.668 16.875 48.660 1.00 36.66 170 GLU A C 1
ATOM 1398 O O . GLU A 1 170 ? -13.423 17.153 47.731 1.00 36.66 170 GLU A O 1
ATOM 1403 N N . VAL A 1 171 ? -12.326 15.613 48.927 1.00 36.66 171 VAL A N 1
ATOM 1404 C CA . VAL A 1 171 ? -12.771 14.444 48.159 1.00 36.66 171 VAL A CA 1
ATOM 1405 C C . VAL A 1 171 ? -14.279 14.221 48.340 1.00 36.66 171 VAL A C 1
ATOM 1407 O O . VAL A 1 171 ? -14.711 13.617 49.324 1.00 36.66 171 VAL A O 1
ATOM 1410 N N . GLU A 1 172 ? -15.083 14.644 47.362 1.00 40.09 172 GLU A N 1
ATOM 1411 C CA . GLU A 1 172 ? -16.484 14.231 47.237 1.00 40.09 172 GLU A CA 1
ATOM 1412 C C . GLU A 1 172 ? -16.632 12.867 46.535 1.00 40.09 172 GLU A C 1
ATOM 1414 O O . GLU A 1 172 ? -15.930 12.523 45.582 1.00 40.09 172 GLU A O 1
ATOM 1419 N N . LYS A 1 173 ? -17.577 12.066 47.045 1.00 36.56 173 LYS A N 1
ATOM 1420 C CA . LYS A 1 173 ? -17.940 10.727 46.553 1.00 36.56 173 LYS A CA 1
ATOM 1421 C C . LYS A 1 173 ? -18.511 10.759 45.120 1.00 36.56 173 LYS A C 1
ATOM 1423 O O . LYS A 1 173 ? -19.062 11.777 44.709 1.00 36.56 173 LYS A O 1
ATOM 1428 N N . PRO A 1 174 ? -18.457 9.634 44.372 1.00 37.72 174 PRO A N 1
ATOM 1429 C CA . PRO A 1 174 ? -18.746 9.618 42.938 1.00 37.72 174 PRO A CA 1
ATOM 1430 C C . PRO A 1 174 ? -20.210 9.973 42.641 1.00 37.72 174 PRO A C 1
ATOM 1432 O O . PRO A 1 174 ? -21.116 9.257 43.069 1.00 37.72 174 PRO A O 1
ATOM 1435 N N . GLN A 1 175 ? -20.431 11.047 41.879 1.00 44.47 175 GLN A N 1
ATOM 1436 C CA . GLN A 1 175 ? -21.735 11.387 41.304 1.00 44.47 175 GLN A CA 1
ATOM 1437 C C . GLN A 1 175 ? -21.951 10.668 39.961 1.00 44.47 175 GLN A C 1
ATOM 1439 O O . GLN A 1 175 ? -21.016 10.444 39.187 1.00 44.47 175 GLN A O 1
ATOM 1444 N N . GLU A 1 176 ? -23.203 10.287 39.698 1.00 46.44 176 GLU A N 1
ATOM 1445 C CA . GLU A 1 176 ? -23.647 9.602 38.481 1.00 46.44 176 GLU A CA 1
ATOM 1446 C C . GLU A 1 176 ? -23.360 10.427 37.214 1.00 46.44 176 GLU A C 1
ATOM 1448 O O . GLU A 1 176 ? -23.634 11.625 37.147 1.00 46.44 176 GLU A O 1
ATOM 1453 N N . LYS A 1 177 ? -22.811 9.769 36.183 1.00 34.22 177 LYS A N 1
ATOM 1454 C CA . LYS A 1 177 ? -22.424 10.406 34.914 1.00 34.22 177 LYS A CA 1
ATOM 1455 C C . LYS A 1 177 ? -23.647 11.023 34.210 1.00 34.22 177 LYS A C 1
ATOM 1457 O O . LYS A 1 177 ? -24.602 10.290 33.941 1.00 34.22 177 LYS A O 1
ATOM 1462 N N . PRO A 1 178 ? -23.620 12.312 33.820 1.00 38.09 178 PRO A N 1
ATOM 1463 C CA . PRO A 1 178 ? -24.703 12.899 33.046 1.00 38.09 178 PRO A CA 1
ATOM 1464 C C . PRO A 1 178 ? -24.723 12.329 31.621 1.00 38.09 178 PRO A C 1
ATOM 1466 O O . PRO A 1 178 ? -23.687 12.061 31.011 1.00 38.09 178 PRO A O 1
ATOM 1469 N N . ALA A 1 179 ? -25.927 12.143 31.082 1.00 36.06 179 ALA A N 1
ATOM 1470 C CA . ALA A 1 179 ? -26.141 11.682 29.717 1.00 36.06 179 ALA A CA 1
ATOM 1471 C C . ALA A 1 179 ? -25.552 12.683 28.705 1.00 36.06 179 ALA A C 1
ATOM 1473 O O . ALA A 1 179 ? -25.998 13.831 28.629 1.00 36.06 179 ALA A O 1
ATOM 1474 N N . TYR A 1 180 ? -24.576 12.238 27.908 1.00 40.34 180 TYR A N 1
ATOM 1475 C CA . TYR A 1 180 ? -23.991 13.020 26.819 1.00 40.34 180 TYR A CA 1
ATOM 1476 C C . TYR A 1 180 ? -25.081 13.448 25.825 1.00 40.34 180 TYR A C 1
ATOM 1478 O O . TYR A 1 180 ? -25.678 12.625 25.127 1.00 40.34 180 TYR A O 1
ATOM 1486 N N . LYS A 1 181 ? -25.345 14.756 25.745 1.00 33.00 181 LYS A N 1
ATOM 1487 C CA . LYS A 1 181 ? -26.082 15.346 24.626 1.00 33.00 181 LYS A CA 1
ATOM 1488 C C . LYS A 1 181 ? -25.103 15.490 23.465 1.00 33.00 181 LYS A C 1
ATOM 1490 O O . LYS A 1 181 ? -24.209 16.324 23.530 1.00 33.00 181 LYS A O 1
ATOM 1495 N N . TYR A 1 182 ? -25.285 14.694 22.414 1.00 40.69 182 TYR A N 1
ATOM 1496 C CA . TYR A 1 182 ? -24.589 14.871 21.139 1.00 40.69 182 TYR A CA 1
ATOM 1497 C C . TYR A 1 182 ? -24.992 16.226 20.536 1.00 40.69 182 TYR A C 1
ATOM 1499 O O . TYR A 1 182 ? -26.027 16.335 19.876 1.00 40.69 182 TYR A O 1
ATOM 1507 N N . GLN A 1 183 ? -24.219 17.279 20.797 1.00 46.75 183 GLN A N 1
ATOM 1508 C CA . GLN A 1 183 ? -24.259 18.479 19.969 1.00 46.75 183 GLN A CA 1
ATOM 1509 C C . GLN A 1 183 ? -23.513 18.140 18.679 1.00 46.75 183 GLN A C 1
ATOM 1511 O O . GLN A 1 183 ? -22.339 17.794 18.716 1.00 46.75 183 GLN A O 1
ATOM 1516 N N . ARG A 1 184 ? -24.213 18.163 17.539 1.00 55.31 184 ARG A N 1
ATOM 1517 C CA . ARG A 1 184 ? -23.563 18.055 16.230 1.00 55.31 184 ARG A CA 1
ATOM 1518 C C . ARG A 1 184 ? -22.728 19.319 16.022 1.00 55.31 184 ARG A C 1
ATOM 1520 O O . ARG A 1 184 ? -23.311 20.389 15.843 1.00 55.31 184 ARG A O 1
ATOM 1527 N N . THR A 1 185 ? -21.406 19.188 16.060 1.00 59.78 185 THR A N 1
ATOM 1528 C CA . THR A 1 185 ? -20.464 20.198 15.562 1.00 59.78 185 THR A CA 1
ATOM 1529 C C . THR A 1 185 ? -20.840 20.550 14.118 1.00 59.78 185 THR A C 1
ATOM 1531 O O . THR A 1 185 ? -21.267 19.671 13.357 1.00 59.78 185 THR A O 1
ATOM 1534 N N . LYS A 1 186 ? -20.780 21.832 13.730 1.00 65.94 186 LYS A N 1
ATOM 1535 C CA . LYS A 1 186 ? -21.066 22.210 12.338 1.00 65.94 186 LYS A CA 1
ATOM 1536 C C . LYS A 1 186 ? -19.941 21.666 11.456 1.00 65.94 186 LYS A C 1
ATOM 1538 O O . LYS A 1 186 ? -18.795 21.632 11.879 1.00 65.94 186 LYS A O 1
ATOM 1543 N N . MET A 1 187 ? -20.259 21.241 10.232 1.00 67.00 187 MET A N 1
ATOM 1544 C CA . MET A 1 187 ? -19.271 20.609 9.337 1.00 67.00 187 MET A CA 1
ATOM 1545 C C . MET A 1 187 ? -18.075 21.521 9.005 1.00 67.00 187 MET A C 1
ATOM 1547 O O . MET A 1 187 ? -17.007 21.004 8.701 1.00 67.00 187 MET A O 1
ATOM 1551 N N . ASP A 1 188 ? -18.239 22.843 9.110 1.00 68.56 188 ASP A N 1
ATOM 1552 C CA . ASP A 1 188 ? -17.181 23.833 8.859 1.00 68.56 188 ASP A CA 1
ATOM 1553 C C . ASP A 1 188 ? -16.169 23.971 10.009 1.00 68.56 188 ASP A C 1
ATOM 1555 O O . ASP A 1 188 ? -15.094 24.524 9.800 1.00 68.56 188 ASP A O 1
ATOM 1559 N N . ASP A 1 189 ? -16.486 23.469 11.207 1.00 77.88 189 ASP A N 1
ATOM 1560 C CA . ASP A 1 189 ? -15.609 23.587 12.379 1.00 77.88 189 ASP A CA 1
ATOM 1561 C C . ASP A 1 189 ? -14.570 22.443 12.451 1.00 77.88 189 ASP A C 1
ATOM 1563 O O . ASP A 1 189 ? -13.766 22.405 13.378 1.00 77.88 189 ASP A O 1
ATOM 1567 N N . TYR A 1 190 ? -14.585 21.506 11.493 1.00 85.00 190 TYR A N 1
ATOM 1568 C CA . TYR A 1 190 ? -13.665 20.366 11.450 1.00 85.00 190 TYR A CA 1
ATOM 1569 C C . TYR A 1 190 ? -12.325 20.728 10.795 1.00 85.00 190 TYR A C 1
ATOM 1571 O O . TYR A 1 190 ? -12.277 21.228 9.665 1.00 85.00 190 TYR A O 1
ATOM 1579 N N . GLU A 1 191 ? -11.221 20.396 11.460 1.00 88.56 191 GLU A N 1
ATOM 1580 C CA . GLU A 1 191 ? -9.872 20.639 10.949 1.00 88.56 191 GLU A CA 1
ATOM 1581 C C . GLU A 1 191 ? -9.501 19.625 9.860 1.00 88.56 191 GLU A C 1
ATOM 1583 O O . GLU A 1 191 ? -9.649 18.416 10.045 1.00 88.56 191 GLU A O 1
ATOM 1588 N N . LYS A 1 192 ? -9.033 20.101 8.698 1.00 92.06 192 LYS A N 1
ATOM 1589 C CA . LYS A 1 192 ? -8.586 19.213 7.618 1.00 92.06 192 LYS A CA 1
ATOM 1590 C C . LYS A 1 192 ? -7.179 18.703 7.905 1.00 92.06 192 LYS A C 1
ATOM 1592 O O . LYS A 1 192 ? -6.263 19.513 8.003 1.00 92.06 192 LYS A O 1
ATOM 1597 N N . ILE A 1 193 ? -7.013 17.385 7.938 1.00 93.00 193 ILE A N 1
ATOM 1598 C CA . ILE A 1 193 ? -5.728 16.731 8.212 1.00 93.00 193 ILE A CA 1
ATOM 1599 C C . ILE A 1 193 ? -5.353 15.731 7.109 1.00 93.00 193 ILE A C 1
ATOM 1601 O O . ILE A 1 193 ? -6.231 15.244 6.392 1.00 93.00 193 ILE A O 1
ATOM 1605 N N . SER A 1 194 ? -4.058 15.428 6.986 1.00 93.75 194 SER A N 1
ATOM 1606 C CA . SER A 1 194 ? -3.549 14.277 6.225 1.00 93.75 194 SER A CA 1
ATOM 1607 C C . SER A 1 194 ? -3.343 13.104 7.176 1.00 93.75 194 SER A C 1
ATOM 1609 O O . SER A 1 194 ? -2.957 13.313 8.326 1.00 93.75 194 SER A O 1
ATOM 1611 N N . LEU A 1 195 ? -3.564 11.874 6.712 1.00 93.50 195 LEU A N 1
ATOM 1612 C CA . LEU A 1 195 ? -3.421 10.692 7.564 1.00 93.50 195 LEU A CA 1
ATOM 1613 C C . LEU A 1 195 ? -1.976 10.455 8.017 1.00 93.50 195 LEU A C 1
ATOM 1615 O O . LEU A 1 195 ? -1.77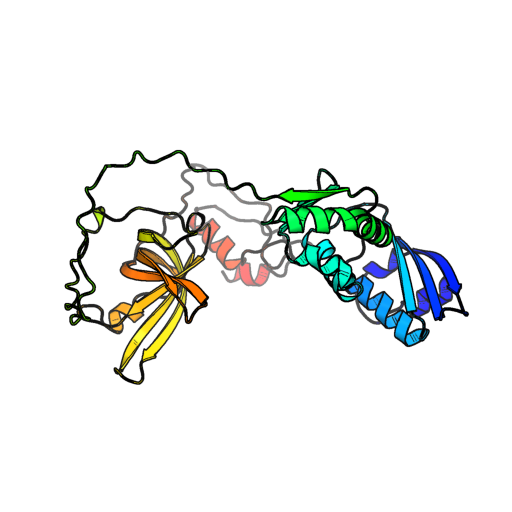6 10.034 9.149 1.00 93.50 195 LEU A O 1
ATOM 1619 N N . VAL A 1 196 ? -0.980 10.825 7.208 1.00 93.12 196 VAL A N 1
ATOM 1620 C CA . VAL A 1 196 ? 0.442 10.723 7.587 1.00 93.12 196 VAL A CA 1
ATOM 1621 C C . VAL A 1 196 ? 0.814 11.540 8.833 1.00 93.12 196 VAL A C 1
ATOM 1623 O O . VAL A 1 196 ? 1.736 11.170 9.555 1.00 93.12 196 VAL A O 1
ATOM 1626 N N . ASP A 1 197 ? 0.090 12.628 9.112 1.00 91.56 197 ASP A N 1
ATOM 1627 C CA . ASP A 1 197 ? 0.350 13.512 10.256 1.00 91.56 197 ASP A CA 1
ATOM 1628 C C . ASP A 1 197 ? -0.357 13.034 11.541 1.00 91.56 197 ASP A C 1
ATOM 1630 O O . ASP A 1 197 ? -0.257 13.660 12.601 1.00 91.56 197 ASP A O 1
ATOM 1634 N N . VAL A 1 198 ? -1.105 11.928 11.468 1.00 91.38 198 VAL A N 1
ATOM 1635 C CA . VAL A 1 198 ? -1.832 11.363 12.606 1.00 91.38 198 VAL A CA 1
ATOM 1636 C C . VAL A 1 198 ? -0.882 10.517 13.446 1.00 91.38 198 VAL A C 1
ATOM 1638 O O . VAL A 1 198 ? -0.588 9.365 13.133 1.00 91.38 198 VAL A O 1
ATOM 1641 N N . HIS A 1 199 ? -0.422 11.079 14.560 1.00 90.69 199 HIS A N 1
ATOM 1642 C CA . HIS A 1 199 ? 0.407 10.359 15.537 1.00 90.69 199 HIS A CA 1
ATOM 1643 C C . HIS A 1 199 ? -0.271 10.197 16.900 1.00 90.69 199 HIS A C 1
ATOM 1645 O O . HIS A 1 199 ? 0.005 9.240 17.621 1.00 90.69 199 HIS A O 1
ATOM 1651 N N . ASP A 1 200 ? -1.195 11.099 17.227 1.00 91.75 200 ASP A N 1
ATOM 1652 C CA . ASP A 1 200 ? -1.900 11.146 18.502 1.00 91.75 200 ASP A CA 1
ATOM 1653 C C . ASP A 1 200 ? -3.424 11.109 18.292 1.00 91.75 200 ASP A C 1
ATOM 1655 O O . ASP A 1 200 ? -3.917 11.333 17.183 1.00 91.75 200 ASP A O 1
ATOM 1659 N N . PRO A 1 201 ? -4.215 10.838 19.345 1.00 92.81 201 PRO A N 1
ATOM 1660 C CA . PRO A 1 201 ? -5.662 11.012 19.303 1.00 92.81 201 PRO A CA 1
ATOM 1661 C C . PRO A 1 201 ? -6.052 12.480 19.068 1.00 92.81 201 PRO A C 1
ATOM 1663 O O . PRO A 1 201 ? -5.703 13.353 19.862 1.00 92.81 201 PRO A O 1
ATOM 1666 N N . ILE A 1 202 ? -6.826 12.747 18.014 1.00 93.00 202 ILE A N 1
ATOM 1667 C CA . ILE A 1 202 ? -7.277 14.095 17.632 1.00 93.00 202 ILE A CA 1
ATOM 1668 C C . ILE A 1 202 ? -8.797 14.077 17.437 1.00 93.00 202 ILE A C 1
ATOM 1670 O O . ILE A 1 202 ? -9.355 13.153 16.840 1.00 93.00 202 ILE A O 1
ATOM 1674 N N . ALA A 1 203 ? -9.488 15.094 17.951 1.00 91.44 203 ALA A N 1
ATOM 1675 C CA . ALA A 1 203 ? -10.933 15.260 17.808 1.00 91.44 203 ALA A CA 1
ATOM 1676 C C . ALA A 1 203 ? -11.286 16.315 16.756 1.00 91.44 203 ALA A C 1
ATOM 1678 O O . ALA A 1 203 ? -10.474 17.179 16.452 1.00 91.44 203 ALA A O 1
ATOM 1679 N N . ASP A 1 204 ? -12.512 16.234 16.234 1.00 90.25 204 ASP A N 1
ATOM 1680 C CA . ASP A 1 204 ? -13.070 17.195 15.279 1.00 90.25 204 ASP A CA 1
ATOM 1681 C C . ASP A 1 204 ? -12.214 17.376 14.013 1.00 90.25 204 ASP A C 1
ATOM 1683 O O . ASP A 1 204 ? -11.958 18.485 13.551 1.00 90.25 204 ASP A O 1
ATOM 1687 N N . ILE A 1 205 ? -11.826 16.251 13.404 1.00 93.31 205 ILE A N 1
ATOM 1688 C CA . ILE A 1 205 ? -11.029 16.215 12.171 1.00 93.31 205 ILE A CA 1
ATOM 1689 C C . ILE A 1 205 ? -11.848 15.809 10.947 1.00 93.31 205 ILE A C 1
ATOM 1691 O O . ILE A 1 205 ? -12.830 15.061 11.043 1.00 93.31 205 ILE A O 1
ATOM 1695 N N . GLN A 1 206 ? -11.417 16.293 9.784 1.00 94.56 206 GLN A N 1
ATOM 1696 C CA . GLN A 1 206 ? -11.905 15.875 8.479 1.00 94.56 206 GLN A CA 1
ATOM 1697 C C . GLN A 1 206 ? -10.764 15.437 7.560 1.00 94.56 206 GLN A C 1
ATOM 1699 O O . GLN A 1 206 ? -9.710 16.067 7.501 1.00 94.56 206 GLN A O 1
ATOM 1704 N N . PHE A 1 207 ? -11.002 14.378 6.797 1.00 94.69 207 PHE A N 1
ATOM 1705 C CA . PHE A 1 207 ? -10.080 13.896 5.770 1.00 94.69 207 PHE A CA 1
ATOM 1706 C C . PHE A 1 207 ? -10.852 13.194 4.650 1.00 94.69 207 PHE A C 1
ATOM 1708 O O . PHE A 1 207 ? -12.047 12.907 4.770 1.00 94.69 207 PHE A O 1
ATOM 1715 N N . GLU A 1 208 ? -10.180 12.976 3.527 1.00 94.94 208 GLU A N 1
ATOM 1716 C CA . GLU A 1 208 ? -10.749 12.378 2.321 1.00 94.94 208 GLU A CA 1
ATOM 1717 C C . GLU A 1 208 ? -9.893 11.201 1.887 1.00 94.94 208 GLU A C 1
ATOM 1719 O O . GLU A 1 208 ? -8.679 11.238 2.046 1.00 94.94 208 GLU A O 1
ATOM 1724 N N . GLY A 1 209 ? -10.516 10.183 1.308 1.00 94.44 209 GLY A N 1
ATOM 1725 C CA . GLY A 1 209 ? -9.780 9.032 0.816 1.00 94.44 209 GLY A CA 1
ATOM 1726 C C . GLY A 1 209 ? -10.665 8.003 0.136 1.00 94.44 209 GLY A C 1
ATOM 1727 O O . GLY A 1 209 ? -11.892 8.126 0.080 1.00 94.44 209 GLY A O 1
ATOM 1728 N N . GLU A 1 210 ? -10.008 6.985 -0.395 1.00 95.38 210 GLU A N 1
ATOM 1729 C CA . GLU A 1 210 ? -10.620 5.852 -1.072 1.00 95.38 210 GLU A CA 1
ATOM 1730 C C . GLU A 1 210 ? -10.822 4.694 -0.097 1.00 95.38 210 GLU A C 1
ATOM 1732 O O . GLU A 1 210 ? -9.907 4.326 0.640 1.00 95.38 210 GLU A O 1
ATOM 1737 N N . VAL A 1 211 ? -12.028 4.130 -0.081 1.00 95.56 211 VAL A N 1
ATOM 1738 C CA . VAL A 1 211 ? -12.376 2.987 0.764 1.00 95.56 211 VAL A CA 1
ATOM 1739 C C . VAL A 1 211 ? -11.844 1.702 0.139 1.00 95.56 211 VAL A C 1
ATOM 1741 O O . VAL A 1 211 ? -12.170 1.387 -1.005 1.00 95.56 211 VAL A O 1
ATOM 1744 N N . PHE A 1 212 ? -11.072 0.932 0.902 1.00 93.69 212 PHE A N 1
ATOM 1745 C CA . PHE A 1 212 ? -10.519 -0.349 0.471 1.00 93.69 212 PHE A CA 1
ATOM 1746 C C . PHE A 1 212 ? -10.666 -1.388 1.595 1.00 93.69 212 PHE A C 1
ATOM 1748 O O . PHE A 1 212 ? -9.842 -1.513 2.492 1.00 93.69 212 PHE A O 1
ATOM 1755 N N . GLY A 1 213 ? -11.758 -2.143 1.570 1.00 91.88 213 GLY A N 1
ATOM 1756 C CA . GLY A 1 213 ? -12.058 -3.161 2.570 1.00 91.88 213 GLY A CA 1
ATOM 1757 C C . GLY A 1 213 ? -13.113 -2.676 3.550 1.00 91.88 213 GLY A C 1
ATOM 1758 O O . GLY A 1 213 ? -12.880 -1.780 4.364 1.00 91.88 213 GLY A O 1
ATOM 1759 N N . THR A 1 214 ? -14.282 -3.305 3.470 1.00 93.31 214 THR A N 1
ATOM 1760 C CA . THR A 1 214 ? -15.457 -2.987 4.275 1.00 93.31 214 THR A CA 1
ATOM 1761 C C . THR A 1 214 ? -15.969 -4.241 4.973 1.00 93.31 214 THR A C 1
ATOM 1763 O O . THR A 1 214 ? -16.347 -5.214 4.325 1.00 93.31 214 THR A O 1
ATOM 1766 N N . ASP A 1 215 ? -16.082 -4.170 6.295 1.00 91.69 215 ASP A N 1
ATOM 1767 C CA . ASP A 1 215 ? -16.582 -5.226 7.165 1.00 91.69 215 ASP A CA 1
ATOM 1768 C C . ASP A 1 215 ? -17.817 -4.779 7.953 1.00 91.69 215 ASP A C 1
ATOM 1770 O O . ASP A 1 215 ? -17.944 -3.632 8.397 1.00 91.69 215 ASP A O 1
ATOM 1774 N N . PHE A 1 216 ? -18.726 -5.725 8.195 1.00 91.06 216 PHE A N 1
ATOM 1775 C CA . PHE A 1 216 ? -19.933 -5.508 8.988 1.00 91.06 216 PHE A CA 1
ATOM 1776 C C . PHE A 1 216 ? -19.995 -6.502 10.140 1.00 91.06 216 PHE A C 1
ATOM 1778 O O . PHE A 1 216 ? -19.982 -7.717 9.943 1.00 91.06 216 PHE A O 1
ATOM 1785 N N . ILE A 1 217 ? -20.110 -5.980 11.358 1.00 90.00 217 ILE A N 1
ATOM 1786 C CA . ILE A 1 217 ? -20.219 -6.779 12.576 1.00 90.00 217 ILE A CA 1
ATOM 1787 C C . ILE A 1 217 ? -21.547 -6.458 13.252 1.00 90.00 217 ILE A C 1
ATOM 1789 O O . ILE A 1 217 ? -21.797 -5.322 13.651 1.00 90.00 217 ILE A O 1
ATOM 1793 N N . GLU A 1 218 ? -22.395 -7.467 13.436 1.00 88.44 218 GLU A N 1
ATOM 1794 C CA . GLU A 1 218 ? -23.618 -7.330 14.229 1.00 88.44 218 GLU A CA 1
ATOM 1795 C C . GLU A 1 218 ? -23.351 -7.592 15.717 1.00 88.44 218 GLU A C 1
ATOM 1797 O O . GLU A 1 218 ? -22.825 -8.632 16.132 1.00 88.44 218 GLU A O 1
ATOM 1802 N N . ILE A 1 219 ? -23.754 -6.644 16.561 1.00 86.19 219 ILE A N 1
ATOM 1803 C CA . ILE A 1 219 ? -23.637 -6.752 18.010 1.00 86.19 219 ILE A CA 1
ATOM 1804 C C . ILE A 1 219 ? -24.737 -7.681 18.521 1.00 86.19 219 ILE A C 1
ATOM 1806 O O . ILE A 1 219 ? -25.894 -7.286 18.659 1.00 86.19 219 ILE A O 1
ATOM 1810 N N . ARG A 1 220 ? -24.357 -8.894 18.931 1.00 81.38 220 ARG A N 1
ATOM 1811 C CA . ARG A 1 220 ? -25.284 -9.926 19.443 1.00 81.38 220 ARG A CA 1
ATOM 1812 C C . ARG A 1 220 ? -26.236 -9.449 20.549 1.00 81.38 220 ARG A C 1
ATOM 1814 O O . ARG A 1 220 ? -27.345 -9.952 20.656 1.00 81.38 220 ARG A O 1
ATOM 1821 N N . LYS A 1 221 ? -25.800 -8.510 21.399 1.00 81.88 221 LYS A N 1
ATOM 1822 C CA . LYS A 1 221 ? -26.584 -8.019 22.549 1.00 81.88 221 LYS A CA 1
ATOM 1823 C C . LYS A 1 221 ? -27.656 -6.994 22.177 1.00 81.88 221 LYS A C 1
ATOM 1825 O O . LYS A 1 221 ? -28.666 -6.916 22.863 1.00 81.88 221 LYS A O 1
ATOM 1830 N N . THR A 1 222 ? -27.414 -6.172 21.159 1.00 80.19 222 THR A N 1
ATOM 1831 C CA . THR A 1 222 ? -28.280 -5.033 20.806 1.00 80.19 222 THR A CA 1
ATOM 1832 C C . THR A 1 222 ? -28.901 -5.162 19.420 1.00 80.19 222 THR A C 1
ATOM 1834 O O . THR A 1 222 ? -29.770 -4.363 19.091 1.00 80.19 222 THR A O 1
ATOM 1837 N N . GLY A 1 223 ? -28.457 -6.130 18.611 1.00 82.00 223 GLY A N 1
ATOM 1838 C CA . GLY A 1 223 ? -28.862 -6.302 17.213 1.00 82.00 223 GLY A CA 1
ATOM 1839 C C . GLY A 1 223 ? -28.348 -5.206 16.277 1.00 82.00 223 GLY A C 1
ATOM 1840 O O . GLY A 1 223 ? -28.695 -5.202 15.106 1.00 82.00 223 GLY A O 1
ATOM 1841 N N . LYS A 1 224 ? -27.541 -4.269 16.788 1.00 87.06 224 LYS A N 1
ATOM 1842 C CA . LYS A 1 224 ? -27.019 -3.139 16.018 1.00 87.06 224 LYS A CA 1
ATOM 1843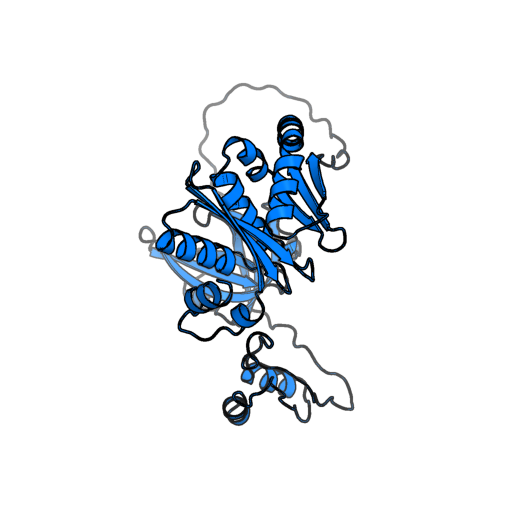 C C . LYS A 1 224 ? -25.820 -3.548 15.183 1.00 87.06 224 LYS A C 1
ATOM 1845 O O . LYS A 1 224 ? -24.963 -4.290 15.657 1.00 87.06 224 LYS A O 1
ATOM 1850 N N . THR A 1 225 ? -25.718 -2.975 13.998 1.00 88.62 225 THR A N 1
ATOM 1851 C CA . THR A 1 225 ? -24.615 -3.189 13.068 1.00 88.62 225 THR A CA 1
ATOM 1852 C C . THR A 1 225 ? -23.517 -2.149 13.291 1.00 88.62 225 THR A C 1
ATOM 1854 O O . THR A 1 225 ? -23.783 -0.958 13.463 1.00 88.62 225 THR A O 1
ATOM 1857 N N . ILE A 1 226 ? -22.267 -2.599 13.292 1.00 90.62 226 ILE A N 1
ATOM 1858 C CA . ILE A 1 226 ? -21.076 -1.758 13.217 1.00 90.62 226 ILE A CA 1
ATOM 1859 C C . ILE A 1 226 ? -20.473 -1.984 11.838 1.00 90.62 226 ILE A C 1
ATOM 1861 O O . ILE A 1 226 ? -20.152 -3.117 11.488 1.00 90.62 226 ILE A O 1
ATOM 1865 N N . GLN A 1 227 ? -20.310 -0.913 11.075 1.00 92.31 227 GLN A N 1
ATOM 1866 C CA . GLN A 1 227 ? -19.502 -0.938 9.864 1.00 92.31 227 GLN A CA 1
ATOM 1867 C C . GLN A 1 227 ? -18.082 -0.522 10.235 1.00 92.31 227 GLN A C 1
ATOM 1869 O O . GLN A 1 227 ? -17.890 0.517 10.868 1.00 92.31 227 GLN A O 1
ATOM 1874 N N . THR A 1 228 ? -17.105 -1.331 9.851 1.00 93.75 228 THR A N 1
ATOM 1875 C CA . THR A 1 228 ? -15.683 -0.991 9.921 1.00 93.75 228 THR A CA 1
ATOM 1876 C C . THR A 1 228 ? -15.150 -1.003 8.502 1.00 93.75 228 THR A C 1
ATOM 1878 O O . THR A 1 228 ? -15.398 -1.959 7.783 1.00 93.75 228 THR A O 1
ATOM 1881 N N . PHE A 1 229 ? -14.471 0.047 8.070 1.00 95.12 229 PHE A N 1
ATOM 1882 C CA . PHE A 1 229 ? -13.860 0.069 6.745 1.00 95.12 229 PHE A CA 1
ATOM 1883 C C . PHE A 1 229 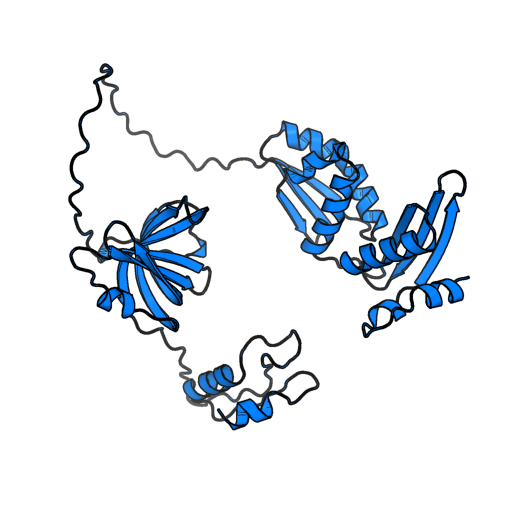? -12.511 0.767 6.793 1.00 95.12 229 PHE A C 1
ATOM 1885 O O . PHE A 1 229 ? -12.293 1.631 7.642 1.00 95.12 229 PHE A O 1
ATOM 1892 N N . SER A 1 230 ? -11.613 0.384 5.898 1.00 96.00 230 SER A N 1
ATOM 1893 C CA . SER A 1 230 ? -10.303 1.017 5.763 1.00 96.00 230 SER A CA 1
ATOM 1894 C C . SER A 1 230 ? -10.351 2.067 4.665 1.00 96.00 230 SER A C 1
ATOM 1896 O O . SER A 1 230 ? -11.005 1.883 3.638 1.00 96.00 230 SER A O 1
ATOM 1898 N N . ILE A 1 231 ? -9.682 3.190 4.896 1.00 95.94 231 ILE A N 1
ATOM 1899 C CA . ILE A 1 231 ? -9.626 4.309 3.958 1.00 95.94 231 ILE A CA 1
ATOM 1900 C C . ILE A 1 231 ? -8.187 4.764 3.772 1.00 95.94 231 ILE A C 1
ATOM 1902 O O . ILE A 1 231 ? -7.442 4.835 4.744 1.00 95.94 231 ILE A O 1
ATOM 1906 N N . PHE A 1 232 ? -7.817 5.053 2.527 1.00 95.62 232 PHE A N 1
ATOM 1907 C CA . PHE A 1 232 ? -6.487 5.501 2.126 1.00 95.62 232 PHE A CA 1
ATOM 1908 C C . PHE A 1 232 ? -6.571 6.877 1.467 1.00 95.62 232 PHE A C 1
ATOM 1910 O O . PHE A 1 232 ? -7.340 7.061 0.522 1.00 95.62 232 PHE A O 1
ATOM 1917 N N . ASP A 1 233 ? -5.786 7.843 1.942 1.00 93.00 233 ASP A N 1
ATOM 1918 C CA . ASP A 1 233 ? -5.792 9.218 1.414 1.00 93.00 233 ASP A CA 1
ATOM 1919 C C . ASP A 1 233 ? -4.730 9.473 0.325 1.00 93.00 233 ASP A C 1
ATOM 1921 O O . ASP A 1 233 ? -4.657 10.569 -0.233 1.00 93.00 233 ASP A O 1
ATOM 1925 N N . GLY A 1 234 ? -3.920 8.463 -0.011 1.00 90.06 234 GLY A N 1
ATOM 1926 C CA . GLY A 1 234 ? -2.749 8.601 -0.882 1.00 90.06 234 GLY A CA 1
ATOM 1927 C C . GLY A 1 234 ? -1.420 8.628 -0.124 1.00 90.06 234 GLY A C 1
ATOM 1928 O O . GLY A 1 234 ? -0.382 8.386 -0.738 1.00 90.06 234 GLY A O 1
ATOM 1929 N N . THR A 1 235 ? -1.447 8.893 1.183 1.00 92.88 235 THR A N 1
ATOM 1930 C CA . THR A 1 235 ? -0.263 8.965 2.050 1.00 92.88 235 THR A CA 1
ATOM 1931 C C . THR A 1 235 ? -0.239 7.844 3.078 1.00 92.88 235 THR A C 1
ATOM 1933 O O . THR A 1 235 ? 0.773 7.158 3.193 1.00 92.88 235 THR A O 1
ATOM 1936 N N . ASP A 1 236 ? -1.356 7.612 3.763 1.00 94.94 236 ASP A N 1
ATOM 1937 C CA . ASP A 1 236 ? -1.493 6.565 4.771 1.00 94.94 236 ASP A CA 1
ATOM 1938 C C . ASP A 1 236 ? -2.936 6.036 4.810 1.00 94.94 236 ASP A C 1
ATOM 1940 O O . ASP A 1 236 ? -3.832 6.565 4.139 1.00 94.94 236 ASP A O 1
ATOM 1944 N N . ALA A 1 237 ? -3.160 4.959 5.559 1.00 95.31 237 ALA A N 1
ATOM 1945 C CA . ALA A 1 237 ? -4.460 4.334 5.720 1.00 95.31 237 ALA A CA 1
ATOM 1946 C C . ALA A 1 237 ? -4.884 4.231 7.184 1.00 95.31 237 ALA A C 1
ATOM 1948 O O . ALA A 1 237 ? -4.094 3.899 8.060 1.00 95.31 237 ALA A O 1
ATOM 1949 N N . ILE A 1 238 ? -6.176 4.440 7.441 1.00 95.62 238 ILE A N 1
ATOM 1950 C CA . ILE A 1 238 ? -6.756 4.311 8.781 1.00 95.62 238 ILE A CA 1
ATOM 1951 C C . ILE A 1 238 ? -8.052 3.504 8.745 1.00 95.62 238 ILE A C 1
ATOM 1953 O O . ILE A 1 238 ? -8.807 3.536 7.771 1.00 95.62 238 ILE A O 1
ATOM 1957 N N . SER A 1 239 ? -8.337 2.785 9.830 1.00 95.81 239 SER A N 1
ATOM 1958 C CA . SER A 1 239 ? -9.619 2.105 10.013 1.00 95.81 239 SER A CA 1
ATOM 1959 C C . SER A 1 239 ? -10.668 3.058 10.585 1.00 95.81 239 SER A C 1
ATOM 1961 O O . SER A 1 239 ? -10.429 3.769 11.566 1.00 95.81 239 SER A O 1
ATOM 1963 N N . VAL A 1 240 ? -11.857 3.056 9.989 1.00 95.25 240 VAL A N 1
ATOM 1964 C CA . VAL A 1 240 ? -12.986 3.906 10.361 1.00 95.25 240 VAL A CA 1
ATOM 1965 C C . VAL A 1 240 ? -14.147 3.048 10.833 1.00 95.25 240 VAL A C 1
ATOM 1967 O O . VAL A 1 240 ? -14.556 2.103 10.160 1.00 95.25 240 VAL A O 1
ATOM 1970 N N . LYS A 1 241 ? -14.739 3.418 11.970 1.00 93.56 241 LYS A N 1
ATOM 1971 C CA . LYS A 1 241 ? -15.901 2.745 12.554 1.00 93.56 241 LYS A CA 1
ATOM 1972 C C . LYS A 1 241 ? -17.133 3.636 12.530 1.00 93.56 241 LYS A C 1
ATOM 1974 O O . LYS A 1 241 ? -17.102 4.790 12.960 1.00 93.56 241 LYS A O 1
ATOM 1979 N N . ARG A 1 242 ? -18.247 3.063 12.077 1.00 91.62 242 ARG A N 1
ATOM 1980 C CA . ARG A 1 242 ? -19.586 3.665 12.091 1.00 91.62 242 ARG A CA 1
ATOM 1981 C C . ARG A 1 242 ? -20.553 2.752 12.830 1.00 91.62 242 ARG A C 1
ATOM 1983 O O . ARG A 1 242 ? -20.563 1.540 12.629 1.00 91.62 242 ARG A O 1
ATOM 1990 N N . PHE A 1 243 ? -21.398 3.350 13.660 1.00 89.69 243 PHE A N 1
ATOM 1991 C CA . PHE A 1 243 ? -22.344 2.631 14.508 1.00 89.69 243 PHE A CA 1
ATOM 1992 C C . PHE A 1 243 ? -23.782 2.903 14.071 1.00 89.69 243 PHE A C 1
ATOM 1994 O O . PHE A 1 243 ? -24.180 4.056 13.910 1.00 89.69 243 PHE A O 1
ATOM 2001 N N . GLU A 1 244 ? -24.588 1.849 13.962 1.00 88.56 244 GLU A N 1
ATOM 2002 C CA . GLU A 1 244 ? -26.026 1.976 13.738 1.00 88.56 244 GLU A CA 1
ATOM 2003 C C . GLU A 1 244 ? -26.718 2.690 14.924 1.00 88.56 244 GLU A C 1
ATOM 2005 O O . GLU A 1 244 ? -26.564 2.340 16.110 1.00 88.56 244 GLU A O 1
ATOM 2010 N N . GLY A 1 245 ? -27.502 3.730 14.628 1.00 83.94 245 GLY A N 1
ATOM 2011 C CA . GLY A 1 245 ? -27.985 4.658 15.650 1.00 83.94 245 GLY A CA 1
ATOM 2012 C C . GLY A 1 245 ? -29.105 5.591 15.201 1.00 83.94 245 GLY A C 1
ATOM 2013 O O . GLY A 1 245 ? -29.716 5.415 14.152 1.00 83.94 245 GLY A O 1
ATOM 2014 N N . ARG A 1 246 ? -29.412 6.599 16.034 1.00 61.84 246 ARG A N 1
ATOM 2015 C CA . ARG A 1 246 ? -30.478 7.578 15.758 1.00 61.84 246 ARG A CA 1
ATOM 2016 C C . ARG A 1 246 ? -30.075 8.468 14.573 1.00 61.84 246 ARG A C 1
ATOM 2018 O O . ARG A 1 246 ? -29.457 9.509 14.769 1.00 61.84 246 ARG A O 1
ATOM 2025 N N . GLY A 1 247 ? -30.436 8.036 13.366 1.00 69.88 247 GLY A N 1
ATOM 2026 C CA . GLY A 1 247 ? -30.217 8.755 12.107 1.00 69.88 247 GLY A CA 1
ATOM 2027 C C . GLY A 1 247 ? -29.212 8.118 11.144 1.00 69.88 247 GLY A C 1
ATOM 2028 O O . GLY A 1 247 ? -28.968 8.715 10.106 1.00 69.88 247 GLY A O 1
ATOM 2029 N N . VAL A 1 248 ? -28.643 6.952 11.471 1.00 80.19 248 VAL A N 1
ATOM 2030 C CA . VAL A 1 248 ? -27.819 6.151 10.547 1.00 80.19 248 VAL A CA 1
ATOM 2031 C C . VAL A 1 248 ? -28.385 4.739 10.541 1.00 80.19 248 VAL A C 1
ATOM 2033 O O . VAL A 1 248 ? -28.296 4.034 11.552 1.00 80.19 248 VAL A O 1
ATOM 2036 N N . THR A 1 249 ? -29.022 4.374 9.433 1.00 83.94 249 THR A N 1
ATOM 2037 C CA . THR A 1 249 ? -29.649 3.064 9.226 1.00 83.94 249 THR A CA 1
ATOM 2038 C C . THR A 1 249 ? -28.637 2.035 8.729 1.00 83.94 249 THR A C 1
ATOM 2040 O O . THR A 1 249 ? -27.536 2.380 8.294 1.00 83.94 249 THR A O 1
ATOM 2043 N N . LYS A 1 250 ? -28.998 0.751 8.773 1.00 83.25 250 LYS A N 1
ATOM 2044 C CA . LYS A 1 250 ? -28.163 -0.325 8.222 1.00 83.25 250 LYS A CA 1
ATOM 2045 C C . LYS A 1 250 ? -27.963 -0.161 6.710 1.00 83.25 250 LYS A C 1
ATOM 2047 O O . LYS A 1 250 ? -26.888 -0.455 6.185 1.00 83.25 250 LYS A O 1
ATOM 2052 N N . GLU A 1 251 ? -28.971 0.361 6.023 1.00 84.31 251 GLU A N 1
ATOM 2053 C CA . GLU A 1 251 ? -28.924 0.713 4.608 1.00 84.31 251 GLU A CA 1
ATOM 2054 C C . GLU A 1 251 ? -27.919 1.846 4.344 1.00 84.31 251 GLU A C 1
ATOM 2056 O O . GLU A 1 251 ? -27.113 1.737 3.421 1.00 84.31 251 GLU A O 1
ATOM 2061 N N . ASP A 1 252 ? -27.882 2.880 5.195 1.00 83.69 252 ASP A N 1
ATOM 2062 C CA . ASP A 1 252 ? -26.910 3.980 5.079 1.00 83.69 252 ASP A CA 1
ATOM 2063 C C . ASP A 1 252 ? -25.469 3.511 5.310 1.00 83.69 252 ASP A C 1
ATOM 2065 O O . ASP A 1 252 ? -24.529 4.029 4.700 1.00 83.69 252 ASP A O 1
ATOM 2069 N N . LEU A 1 253 ? -25.271 2.525 6.189 1.00 85.50 253 LEU A N 1
ATOM 2070 C CA . LEU A 1 253 ? -23.966 1.889 6.368 1.00 85.50 253 LEU A CA 1
ATOM 2071 C C . LEU A 1 253 ? -23.570 1.132 5.093 1.00 85.50 253 LEU A C 1
ATOM 2073 O O . LEU A 1 253 ? -22.486 1.336 4.554 1.00 85.50 253 LEU A O 1
ATOM 2077 N N . SER A 1 254 ? -24.496 0.346 4.547 1.00 86.69 254 SER A N 1
ATOM 2078 C CA . SER A 1 254 ? -24.287 -0.475 3.343 1.00 86.69 254 SER A CA 1
ATOM 2079 C C . SER A 1 254 ? -24.153 0.333 2.041 1.00 86.69 254 SER A C 1
ATOM 2081 O O . SER A 1 254 ? -23.857 -0.234 0.984 1.00 86.69 254 SER A O 1
ATOM 2083 N N . SER A 1 255 ? -24.404 1.645 2.090 1.00 88.00 255 SER A N 1
ATOM 2084 C CA . SER A 1 255 ? -24.274 2.543 0.938 1.00 88.00 255 SER A CA 1
ATOM 2085 C C . SER A 1 255 ? -22.819 2.826 0.548 1.00 88.00 255 SER A C 1
ATOM 2087 O O . SER A 1 255 ? -22.561 3.118 -0.620 1.00 88.00 255 SER A O 1
ATOM 2089 N N . ILE A 1 256 ? -21.889 2.716 1.504 1.00 88.94 256 ILE A N 1
ATOM 2090 C CA . ILE A 1 256 ? -20.448 2.880 1.287 1.00 88.94 256 ILE A CA 1
ATOM 2091 C C . ILE A 1 256 ? -19.835 1.515 0.994 1.00 88.94 256 ILE A C 1
ATOM 2093 O O . ILE A 1 256 ? -20.037 0.570 1.762 1.00 88.94 256 ILE A O 1
ATOM 2097 N N . ARG A 1 257 ? -19.117 1.419 -0.125 1.00 89.25 257 ARG A N 1
ATOM 2098 C CA . ARG A 1 257 ? -18.495 0.185 -0.617 1.00 89.25 257 ARG A CA 1
ATOM 2099 C C . ARG A 1 257 ? -17.040 0.414 -1.001 1.00 89.25 257 ARG A C 1
ATOM 2101 O O . ARG A 1 257 ? -16.603 1.549 -1.168 1.00 89.25 257 ARG A O 1
ATOM 2108 N N . ASP A 1 258 ? -16.326 -0.685 -1.198 1.00 91.25 258 ASP A N 1
ATOM 2109 C CA . ASP A 1 258 ? -14.953 -0.664 -1.695 1.00 91.25 258 ASP A CA 1
ATOM 2110 C C . ASP A 1 258 ? -14.879 0.038 -3.063 1.00 91.25 258 ASP A C 1
ATOM 2112 O O . ASP A 1 258 ? -15.725 -0.180 -3.936 1.00 91.25 258 ASP A O 1
ATOM 2116 N N . GLY A 1 259 ? -13.878 0.904 -3.225 1.00 89.00 259 GLY A N 1
ATOM 2117 C CA . GLY A 1 259 ? -13.695 1.782 -4.383 1.00 89.00 259 GLY A CA 1
ATOM 2118 C C . GLY A 1 259 ? -14.434 3.123 -4.291 1.00 89.00 259 GLY A C 1
ATOM 2119 O O . GLY A 1 259 ? -14.247 3.986 -5.151 1.00 89.00 259 GLY A O 1
ATOM 2120 N N . ASP A 1 260 ? -15.263 3.342 -3.265 1.00 92.81 260 ASP A N 1
ATOM 2121 C CA . ASP A 1 260 ? -15.890 4.644 -3.056 1.00 92.81 260 ASP A CA 1
ATOM 2122 C C . ASP A 1 260 ? -14.887 5.660 -2.506 1.00 92.81 260 ASP A C 1
ATOM 2124 O O . ASP A 1 260 ? -14.115 5.373 -1.593 1.00 92.81 260 ASP A O 1
ATOM 2128 N N . TYR A 1 261 ? -14.950 6.887 -3.021 1.00 93.69 261 TYR A N 1
ATOM 2129 C CA . TYR A 1 261 ? -14.217 8.017 -2.463 1.00 93.69 261 TYR A CA 1
ATOM 2130 C C . TYR A 1 261 ? -15.124 8.770 -1.486 1.00 93.69 261 TYR A C 1
ATOM 2132 O O . TYR A 1 261 ? -16.269 9.114 -1.803 1.00 93.69 261 TYR A O 1
ATOM 2140 N N . VAL A 1 262 ? -14.652 8.987 -0.264 1.00 94.00 262 VAL A N 1
ATOM 2141 C CA . VAL A 1 262 ? -15.473 9.546 0.814 1.00 94.00 262 VAL A CA 1
ATOM 2142 C C . VAL A 1 262 ? -14.725 10.630 1.573 1.00 94.00 262 VAL A C 1
ATOM 2144 O O . VAL A 1 262 ? -13.507 10.587 1.728 1.00 94.00 262 VAL A O 1
ATOM 2147 N N . ARG A 1 263 ? -15.484 11.600 2.082 1.00 94.06 263 ARG A N 1
ATOM 2148 C CA . ARG A 1 263 ? -15.039 12.561 3.086 1.00 94.06 263 ARG A CA 1
ATOM 2149 C C . ARG A 1 263 ? -15.587 12.151 4.442 1.00 94.06 263 ARG A C 1
ATOM 2151 O O . ARG A 1 263 ? -16.791 11.920 4.586 1.00 94.06 263 ARG A O 1
ATOM 2158 N N . ILE A 1 264 ? -14.711 12.089 5.432 1.00 94.00 264 ILE A N 1
ATOM 2159 C CA . ILE A 1 264 ? -15.020 11.632 6.783 1.00 94.00 264 ILE A CA 1
ATOM 2160 C C . ILE A 1 264 ? -14.878 12.795 7.746 1.00 94.00 264 ILE A C 1
ATOM 2162 O O . ILE A 1 264 ? -13.944 13.579 7.635 1.00 94.00 264 ILE A O 1
ATOM 2166 N N . TYR A 1 265 ? -15.809 12.870 8.691 1.00 93.19 265 TYR A N 1
ATOM 2167 C CA . TYR A 1 265 ? -15.795 13.790 9.819 1.00 93.19 265 TYR A CA 1
ATOM 2168 C C . TYR A 1 265 ? -15.865 12.969 11.098 1.00 93.19 265 TYR A C 1
ATOM 2170 O O . TYR A 1 265 ? -16.784 12.154 11.247 1.00 93.19 265 TYR A O 1
ATOM 2178 N N . GLY A 1 266 ? -14.942 13.165 12.032 1.00 92.81 266 GLY A N 1
ATOM 2179 C CA . GLY A 1 266 ? -14.924 12.337 13.232 1.00 92.81 266 GLY A CA 1
ATOM 2180 C C . GLY A 1 266 ? -13.811 12.651 14.213 1.00 92.81 266 GLY A C 1
ATOM 2181 O O . GLY A 1 266 ? -13.245 13.741 14.226 1.00 92.81 266 GLY A O 1
ATOM 2182 N N . THR A 1 267 ? -13.534 11.662 15.052 1.00 94.00 267 THR A N 1
ATOM 2183 C CA . THR A 1 267 ? -12.495 11.703 16.080 1.00 94.00 267 THR A CA 1
ATOM 2184 C C . THR A 1 267 ? -11.607 10.485 15.910 1.00 94.00 267 THR A C 1
ATOM 2186 O O . THR A 1 267 ? -12.109 9.364 15.828 1.00 94.00 267 THR A O 1
ATOM 2189 N N . ILE A 1 268 ? -10.297 10.694 15.879 1.00 95.00 268 ILE A N 1
ATOM 2190 C CA . ILE A 1 268 ? -9.308 9.622 15.901 1.00 95.00 268 ILE A CA 1
ATOM 2191 C C . ILE A 1 268 ? -8.981 9.317 17.357 1.00 95.00 268 ILE A C 1
ATOM 2193 O O . ILE A 1 268 ? -8.654 10.203 18.143 1.00 95.00 268 ILE A O 1
ATOM 2197 N N . SER A 1 269 ? -9.109 8.050 17.730 1.00 94.25 269 SER A N 1
ATOM 2198 C CA . SER A 1 269 ? -8.866 7.589 19.092 1.00 94.25 269 SER A CA 1
ATOM 2199 C C . SER A 1 269 ? -8.259 6.196 19.088 1.00 94.25 269 SER A C 1
ATOM 2201 O O . SER A 1 269 ? -8.494 5.408 18.171 1.00 94.25 269 SER A O 1
ATOM 2203 N N . TYR A 1 270 ? -7.487 5.887 20.127 1.00 93.88 270 TYR A N 1
ATOM 2204 C CA . TYR A 1 270 ? -6.921 4.557 20.286 1.00 93.88 270 TYR A CA 1
ATOM 2205 C C . TYR A 1 270 ? -8.021 3.542 20.603 1.00 93.88 270 TYR A C 1
ATOM 2207 O O . TYR A 1 270 ? -8.743 3.670 21.597 1.00 93.88 270 TYR A O 1
ATOM 2215 N N . ASP A 1 271 ? -8.139 2.519 19.765 1.00 91.81 271 ASP A N 1
ATOM 2216 C CA . ASP A 1 271 ? -9.083 1.433 19.961 1.00 91.81 271 ASP A CA 1
ATOM 2217 C C . ASP A 1 271 ? -8.381 0.238 20.604 1.00 91.81 271 ASP A C 1
ATOM 2219 O O . ASP A 1 271 ? -7.535 -0.419 20.006 1.00 91.81 271 ASP A O 1
ATOM 2223 N N . ASN A 1 272 ? -8.780 -0.086 21.834 1.00 89.88 272 ASN A N 1
ATOM 2224 C CA . ASN A 1 272 ? -8.185 -1.181 22.602 1.00 89.88 272 ASN A CA 1
ATOM 2225 C C . ASN A 1 272 ? -8.411 -2.576 21.993 1.00 89.88 272 ASN A C 1
ATOM 2227 O O . ASN A 1 272 ? -7.680 -3.509 22.323 1.00 89.88 272 ASN A O 1
ATOM 2231 N N . PHE A 1 273 ? -9.441 -2.749 21.162 1.00 84.75 273 PHE A N 1
ATOM 2232 C CA . PHE A 1 273 ? -9.719 -4.011 20.483 1.00 84.75 273 PHE A CA 1
ATOM 2233 C C . PHE A 1 273 ? -8.851 -4.166 19.233 1.00 84.75 273 PHE A C 1
ATOM 2235 O O . PHE A 1 273 ? -8.262 -5.226 19.039 1.00 84.75 273 PHE A O 1
ATOM 2242 N N . ALA A 1 274 ? -8.746 -3.110 18.420 1.00 85.88 274 ALA A N 1
ATOM 2243 C CA . ALA A 1 274 ? -7.868 -3.099 17.246 1.00 85.88 274 ALA A CA 1
ATOM 2244 C C . ALA A 1 274 ? -6.380 -2.954 17.617 1.00 85.88 274 ALA A C 1
ATOM 2246 O O . ALA A 1 274 ? -5.517 -3.351 16.843 1.00 85.88 274 ALA A O 1
ATOM 2247 N N . LYS A 1 275 ? -6.097 -2.437 18.822 1.00 92.25 275 LYS A N 1
ATOM 2248 C CA . LYS A 1 275 ? -4.772 -2.025 19.309 1.00 92.25 275 LYS A CA 1
ATOM 2249 C C . LYS A 1 275 ? -4.100 -0.972 18.426 1.00 92.25 275 LYS A C 1
ATOM 2251 O O . LYS A 1 275 ? -2.874 -0.925 18.361 1.00 92.25 275 LYS A O 1
ATOM 2256 N N . ASP A 1 276 ? -4.907 -0.120 17.805 1.00 93.81 276 ASP A N 1
ATOM 2257 C CA . ASP A 1 276 ? -4.460 0.878 16.838 1.00 93.81 276 ASP A CA 1
ATOM 2258 C C . ASP A 1 276 ? -5.308 2.158 16.921 1.00 93.81 276 ASP A C 1
ATOM 2260 O O . ASP A 1 276 ? -6.399 2.158 17.510 1.00 93.81 276 ASP A O 1
ATOM 2264 N N . LEU A 1 277 ? -4.816 3.253 16.343 1.00 93.81 277 LEU A N 1
ATOM 2265 C CA . LEU A 1 277 ? -5.598 4.468 16.149 1.00 93.81 277 LEU A CA 1
ATOM 2266 C C . LEU A 1 277 ? -6.693 4.200 15.114 1.00 93.81 277 LEU A C 1
ATOM 2268 O O . LEU A 1 277 ? -6.444 3.777 13.990 1.00 93.81 277 LEU A O 1
ATOM 2272 N N . THR A 1 278 ? -7.938 4.459 15.498 1.00 94.69 278 THR A N 1
ATOM 2273 C CA . THR A 1 278 ? -9.084 4.317 14.598 1.00 94.69 278 THR A CA 1
ATOM 2274 C C . THR A 1 278 ? -9.940 5.566 14.638 1.00 94.69 278 THR A C 1
ATOM 2276 O O . THR A 1 278 ? -10.070 6.236 15.668 1.00 94.69 278 THR A O 1
ATOM 2279 N N . CYS A 1 279 ? -10.543 5.888 13.500 1.00 95.12 279 CYS A N 1
ATOM 2280 C CA . CYS A 1 279 ? -11.471 6.996 13.403 1.00 95.12 279 CYS A CA 1
ATOM 2281 C C . CYS A 1 279 ? -12.884 6.528 13.764 1.00 95.12 279 CYS A C 1
ATOM 2283 O O . CYS A 1 279 ? -13.449 5.639 13.126 1.00 95.12 279 CYS A O 1
ATOM 2285 N N . ILE A 1 280 ? -13.497 7.157 14.761 1.00 94.19 280 ILE A N 1
ATOM 2286 C CA . ILE A 1 280 ? -14.934 7.050 15.001 1.00 94.19 280 ILE A CA 1
ATOM 2287 C C . ILE A 1 280 ? -15.604 8.150 14.181 1.00 94.19 280 ILE A C 1
ATOM 2289 O O . ILE A 1 280 ? -15.500 9.336 14.504 1.00 94.19 280 ILE A O 1
ATOM 2293 N N . ALA A 1 281 ? -16.286 7.754 13.107 1.00 92.62 281 ALA A N 1
ATOM 2294 C CA . ALA A 1 281 ? -16.910 8.702 12.198 1.00 92.62 281 ALA A CA 1
ATOM 2295 C C . ALA A 1 281 ? -18.242 9.220 12.756 1.00 92.62 281 ALA A C 1
ATOM 2297 O O . ALA A 1 281 ? -19.182 8.460 13.004 1.00 92.62 281 ALA A O 1
ATOM 2298 N N . SER A 1 282 ? -18.335 10.540 12.878 1.00 88.88 282 SER A N 1
ATOM 2299 C CA . SER A 1 282 ? -19.571 11.273 13.154 1.00 88.88 282 SER A CA 1
ATOM 2300 C C . SER A 1 282 ? -20.426 11.406 11.897 1.00 88.88 282 SER A C 1
ATOM 2302 O O . SER A 1 282 ? -21.653 11.312 11.965 1.00 88.88 282 SER A O 1
ATOM 2304 N N . ASN A 1 283 ? -19.788 11.625 10.744 1.00 88.31 283 ASN A N 1
ATOM 2305 C CA . ASN A 1 283 ? -20.455 11.705 9.451 1.00 88.31 283 ASN A CA 1
ATOM 2306 C C . ASN A 1 283 ? -19.531 11.224 8.324 1.00 88.31 283 ASN A C 1
ATOM 2308 O O . ASN A 1 283 ? -18.317 11.408 8.391 1.00 88.31 283 ASN A O 1
ATOM 2312 N N . VAL A 1 284 ? -20.115 10.629 7.285 1.00 90.38 284 VAL A N 1
ATOM 2313 C CA . VAL A 1 284 ? -19.400 10.176 6.085 1.00 90.38 284 VAL A CA 1
ATOM 2314 C C . VAL A 1 284 ? -20.190 10.614 4.866 1.00 90.38 284 VAL A C 1
ATOM 2316 O O . VAL A 1 284 ? -21.378 10.316 4.750 1.00 90.38 284 VAL A O 1
ATOM 2319 N N . VAL A 1 285 ? -19.526 11.329 3.966 1.00 90.75 285 VAL A N 1
ATOM 2320 C CA . VAL A 1 285 ? -20.121 11.866 2.745 1.00 90.75 285 VAL A CA 1
ATOM 2321 C C . VAL A 1 285 ? -19.405 11.257 1.554 1.00 90.75 285 VAL A C 1
ATOM 2323 O O . VAL A 1 285 ? -18.196 11.412 1.408 1.00 90.75 285 VAL A O 1
ATOM 2326 N N . LYS A 1 286 ? -20.154 10.581 0.685 1.00 91.44 286 LYS A N 1
ATOM 2327 C CA . LYS A 1 286 ? -19.623 10.094 -0.587 1.00 91.44 286 LYS A CA 1
ATOM 2328 C C . LYS A 1 286 ? -19.378 11.277 -1.519 1.00 91.44 286 LYS A C 1
ATOM 2330 O O . LYS A 1 286 ? -20.273 12.097 -1.722 1.00 91.44 286 LYS A O 1
ATOM 2335 N N . ILE A 1 287 ? -18.171 11.363 -2.057 1.00 91.88 287 ILE A N 1
ATOM 2336 C CA . ILE A 1 287 ? -17.738 12.425 -2.965 1.00 91.88 287 ILE A CA 1
ATOM 2337 C C . ILE A 1 287 ? -17.103 11.801 -4.207 1.00 91.88 287 ILE A C 1
ATOM 2339 O O . ILE A 1 287 ? -16.703 10.641 -4.204 1.00 91.88 287 ILE A O 1
ATOM 2343 N N . GLU A 1 288 ? -17.026 12.551 -5.300 1.00 86.94 288 GLU A N 1
ATOM 2344 C CA . GLU A 1 288 ? -16.297 12.081 -6.475 1.00 86.94 288 GLU A CA 1
ATOM 2345 C C . GLU A 1 288 ? -14.799 12.330 -6.290 1.00 86.94 288 GLU A C 1
ATOM 2347 O O . GLU A 1 288 ? -14.384 13.437 -5.936 1.00 86.94 288 GLU A O 1
ATOM 2352 N N . LYS A 1 289 ? -13.980 11.305 -6.552 1.00 83.81 289 LYS A N 1
ATOM 2353 C CA . LYS A 1 289 ? -12.525 11.458 -6.610 1.00 83.81 289 LYS A CA 1
ATOM 2354 C C . LYS A 1 289 ? -12.184 12.450 -7.716 1.00 83.81 289 LYS A C 1
ATOM 2356 O O . LYS A 1 289 ? -12.672 12.320 -8.843 1.00 83.81 289 LYS A O 1
ATOM 2361 N N . ALA A 1 290 ? -11.331 13.423 -7.407 1.00 82.19 290 ALA A N 1
ATOM 2362 C CA . ALA A 1 290 ? -10.833 14.351 -8.411 1.00 82.19 290 ALA A CA 1
ATOM 2363 C C . ALA A 1 290 ? -10.139 13.555 -9.527 1.00 82.19 290 ALA A C 1
ATOM 2365 O O . ALA A 1 290 ? -9.155 12.853 -9.290 1.00 82.19 290 ALA A O 1
ATOM 2366 N N . LYS A 1 291 ? -10.681 13.631 -10.745 1.00 81.69 291 LYS A N 1
ATOM 2367 C CA . LYS A 1 291 ? -10.091 12.955 -11.900 1.00 81.69 291 LYS A CA 1
ATOM 2368 C C . LYS A 1 291 ? -8.863 13.732 -12.348 1.00 81.69 291 LYS A C 1
ATOM 2370 O O . LYS A 1 291 ? -8.927 14.949 -12.520 1.00 81.69 291 LYS A O 1
ATOM 2375 N N . ILE A 1 292 ? -7.764 13.023 -12.573 1.00 84.50 292 ILE A N 1
ATOM 2376 C CA . ILE A 1 292 ? -6.613 13.590 -13.271 1.00 84.50 292 ILE A CA 1
ATOM 2377 C C . ILE A 1 292 ? -7.030 13.778 -14.730 1.00 84.50 292 ILE A C 1
ATOM 2379 O O . ILE A 1 292 ? -7.525 12.845 -15.361 1.00 84.50 292 ILE A O 1
ATOM 2383 N N . LEU A 1 293 ? -6.873 14.997 -15.245 1.00 87.31 293 LEU A N 1
ATOM 2384 C CA . LEU A 1 293 ? -7.237 15.354 -16.612 1.00 87.31 293 LEU A CA 1
ATOM 2385 C C . LEU A 1 293 ? -5.993 15.810 -17.370 1.00 87.31 293 LEU A C 1
ATOM 2387 O O . LEU A 1 293 ? -5.242 16.662 -16.897 1.00 87.31 293 LEU A O 1
ATOM 2391 N N . ASP A 1 294 ? -5.813 15.280 -18.575 1.00 90.12 294 ASP A N 1
ATOM 2392 C CA . ASP A 1 294 ? -4.860 15.812 -19.542 1.00 90.12 294 ASP A CA 1
ATOM 2393 C C . ASP A 1 294 ? -5.545 16.954 -20.312 1.00 90.12 294 ASP A C 1
ATOM 2395 O O . ASP A 1 294 ? -6.479 16.720 -21.082 1.00 90.12 294 ASP A O 1
ATOM 2399 N N . LEU A 1 295 ? -5.101 18.196 -20.098 1.00 92.25 295 LEU A N 1
ATOM 2400 C CA . LEU A 1 295 ? -5.650 19.394 -20.749 1.00 92.25 295 LEU A CA 1
ATOM 2401 C C . LEU A 1 295 ? -4.884 19.808 -22.018 1.00 92.25 295 LEU A C 1
ATOM 2403 O O . LEU A 1 295 ? -5.200 20.840 -22.606 1.00 92.25 295 LEU A O 1
ATOM 2407 N N . ALA A 1 296 ? -3.889 19.032 -22.458 1.00 92.38 296 ALA A N 1
ATOM 2408 C CA . ALA A 1 296 ? -3.126 19.358 -23.655 1.00 92.38 296 ALA A CA 1
ATOM 2409 C C . ALA A 1 296 ? -3.984 19.219 -24.923 1.00 92.38 296 ALA A C 1
ATOM 2411 O O . ALA A 1 296 ? -4.828 18.322 -25.028 1.00 92.38 296 ALA A O 1
ATOM 2412 N N . GLU A 1 297 ? -3.738 20.093 -25.901 1.00 90.88 297 GLU A N 1
ATOM 2413 C CA . GLU A 1 297 ? -4.387 20.050 -27.217 1.00 90.88 297 GLU A CA 1
ATOM 2414 C C . GLU A 1 297 ? -3.933 18.819 -28.018 1.00 90.88 297 GLU A C 1
ATOM 2416 O O . GLU A 1 297 ? -4.753 18.069 -28.548 1.00 90.88 297 GLU A O 1
ATOM 2421 N N . ALA A 1 298 ? -2.622 18.565 -28.044 1.00 93.62 298 ALA A N 1
ATOM 2422 C CA . ALA A 1 298 ? -2.039 17.355 -28.607 1.00 93.62 298 ALA A CA 1
ATOM 2423 C C . ALA A 1 298 ? -1.826 16.316 -27.499 1.00 93.62 298 ALA A C 1
ATOM 2425 O O . ALA A 1 298 ? -1.011 16.513 -26.598 1.00 93.62 298 ALA A O 1
ATOM 2426 N N . LYS A 1 299 ? -2.563 15.206 -27.573 1.00 93.56 299 LYS A N 1
ATOM 2427 C CA . LYS A 1 299 ? -2.512 14.137 -26.568 1.00 93.56 299 LYS A CA 1
ATOM 2428 C C . LYS A 1 299 ? -1.233 13.312 -26.683 1.00 93.56 299 LYS A C 1
ATOM 2430 O O . LYS A 1 299 ? -0.814 12.963 -27.789 1.00 93.56 299 LYS A O 1
ATOM 2435 N N . ARG A 1 300 ? -0.644 12.979 -25.530 1.00 94.19 300 ARG A N 1
ATOM 2436 C CA . ARG A 1 300 ? 0.508 12.073 -25.419 1.00 94.19 300 ARG A CA 1
ATOM 2437 C C . ARG A 1 300 ? 0.129 10.669 -25.911 1.00 94.19 300 ARG A C 1
ATOM 2439 O O . ARG A 1 300 ? -1.034 10.271 -25.887 1.00 94.19 300 ARG A O 1
ATOM 2446 N N . VAL A 1 301 ? 1.137 9.933 -26.365 1.00 96.06 301 VAL A N 1
ATOM 2447 C CA . VAL A 1 301 ? 1.100 8.477 -26.526 1.00 96.06 301 VAL A CA 1
ATOM 2448 C C . VAL A 1 301 ? 2.252 7.938 -25.694 1.00 96.06 301 VAL A C 1
ATOM 2450 O O . VAL A 1 301 ? 3.392 8.355 -25.897 1.00 96.06 301 VAL A O 1
ATOM 2453 N N . GLU A 1 302 ? 1.947 7.081 -24.725 1.00 95.12 302 GLU A N 1
ATOM 2454 C CA . GLU A 1 302 ? 2.975 6.404 -23.937 1.00 95.12 302 GLU A CA 1
ATOM 2455 C C . GLU A 1 302 ? 3.571 5.258 -24.754 1.00 95.12 302 GLU A C 1
ATOM 2457 O O . GLU A 1 302 ? 2.825 4.473 -25.340 1.00 95.12 302 GLU A O 1
ATOM 2462 N N . LEU A 1 303 ? 4.900 5.190 -24.823 1.00 96.69 303 LEU A N 1
ATOM 2463 C CA . LEU A 1 303 ? 5.622 4.228 -25.659 1.00 96.69 303 LEU A CA 1
ATOM 2464 C C . LEU A 1 303 ? 6.506 3.269 -24.854 1.00 96.69 303 LEU A C 1
ATOM 2466 O O . LEU A 1 303 ? 7.046 2.333 -25.439 1.00 96.69 303 LEU A O 1
ATOM 2470 N N . HIS A 1 304 ? 6.652 3.485 -23.545 1.00 95.50 304 HIS A N 1
ATOM 2471 C CA . HIS A 1 304 ? 7.425 2.617 -22.665 1.00 95.50 304 HIS A CA 1
ATOM 2472 C C . HIS A 1 304 ? 6.743 2.541 -21.296 1.00 95.50 304 HIS A C 1
ATOM 2474 O O . HIS A 1 304 ? 6.787 3.482 -20.508 1.0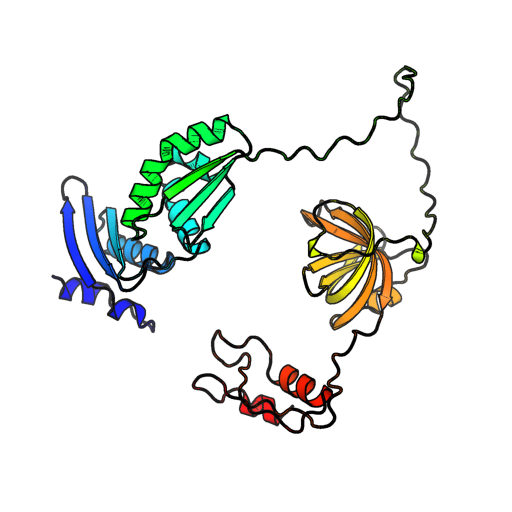0 95.50 304 HIS A O 1
ATOM 2480 N N . MET A 1 305 ? 6.117 1.404 -21.000 1.00 93.88 305 MET A N 1
ATOM 2481 C CA . MET A 1 305 ? 5.473 1.143 -19.710 1.00 93.88 305 MET A CA 1
ATOM 2482 C C . MET A 1 305 ? 5.579 -0.331 -19.319 1.00 93.88 305 MET A C 1
ATOM 2484 O O . MET A 1 305 ? 5.622 -1.208 -20.183 1.00 93.88 305 MET A O 1
ATOM 2488 N N . HIS A 1 306 ? 5.538 -0.577 -18.010 1.00 95.25 306 HIS A N 1
ATOM 2489 C CA . HIS A 1 306 ? 5.560 -1.904 -17.396 1.00 95.25 306 HIS A CA 1
ATOM 2490 C C . HIS A 1 306 ? 4.261 -2.155 -16.623 1.00 95.25 306 HIS A C 1
ATOM 2492 O O . HIS A 1 306 ? 3.775 -1.281 -15.899 1.00 95.25 306 HIS A O 1
ATOM 2498 N N . SER A 1 307 ? 3.653 -3.317 -16.841 1.00 95.38 307 SER A N 1
ATOM 2499 C CA . SER A 1 307 ? 2.484 -3.798 -16.109 1.00 95.38 307 SER A CA 1
ATOM 2500 C C . SER A 1 307 ? 2.920 -4.717 -14.974 1.00 95.38 307 SER A C 1
ATOM 2502 O O . SER A 1 307 ? 4.078 -5.117 -14.895 1.00 95.38 307 SER A O 1
ATOM 2504 N N . ASN A 1 308 ? 1.981 -5.118 -14.123 1.00 95.19 308 ASN A N 1
ATOM 2505 C CA . ASN A 1 308 ? 2.217 -6.108 -13.072 1.00 95.19 308 ASN A CA 1
ATOM 2506 C C . ASN A 1 308 ? 2.630 -7.509 -13.556 1.00 95.19 308 ASN A C 1
ATOM 2508 O O . ASN A 1 308 ? 2.827 -8.394 -12.728 1.00 95.19 308 ASN A O 1
ATOM 2512 N N . LEU A 1 309 ? 2.730 -7.724 -14.869 1.00 94.69 309 LEU A N 1
ATOM 2513 C CA . LEU A 1 309 ? 3.270 -8.947 -15.454 1.00 94.69 309 LEU A CA 1
ATOM 2514 C C . LEU A 1 309 ? 4.770 -8.849 -15.759 1.00 94.69 309 LEU A C 1
ATOM 2516 O O . LEU A 1 309 ? 5.397 -9.890 -15.915 1.00 94.69 309 LEU A O 1
ATOM 2520 N N . SER A 1 310 ? 5.355 -7.645 -15.720 1.00 93.88 310 SER A N 1
ATOM 2521 C CA . SER A 1 310 ? 6.804 -7.492 -15.570 1.00 93.88 310 SER A CA 1
ATOM 2522 C C . SER A 1 310 ? 7.207 -7.950 -14.170 1.00 93.88 310 SER A C 1
ATOM 2524 O O . SER A 1 310 ? 6.895 -7.284 -13.178 1.00 93.88 310 SER A O 1
ATOM 2526 N N . GLU A 1 311 ? 7.883 -9.093 -14.095 1.00 92.38 311 GLU A N 1
ATOM 2527 C CA . GLU A 1 311 ? 8.220 -9.758 -12.839 1.00 92.38 311 GLU A CA 1
ATOM 2528 C C . GLU A 1 311 ? 8.949 -8.821 -11.864 1.00 92.38 311 GLU A C 1
ATOM 2530 O O . GLU A 1 311 ? 10.040 -8.329 -12.144 1.00 92.38 311 GLU A O 1
ATOM 2535 N N . MET A 1 312 ? 8.320 -8.583 -10.705 1.00 92.44 312 MET A N 1
ATOM 2536 C CA . MET A 1 312 ? 8.846 -7.762 -9.604 1.00 92.44 312 MET A CA 1
ATOM 2537 C C . MET A 1 312 ? 9.215 -6.312 -9.976 1.00 92.44 312 MET A C 1
ATOM 2539 O O . MET A 1 312 ? 9.936 -5.662 -9.219 1.00 92.44 312 MET A O 1
ATOM 2543 N N . ASP A 1 313 ? 8.706 -5.787 -11.094 1.00 93.19 313 ASP A N 1
ATOM 2544 C CA . ASP A 1 313 ? 9.003 -4.427 -11.565 1.00 93.19 313 ASP A CA 1
ATOM 2545 C C . ASP A 1 313 ? 7.736 -3.564 -11.669 1.00 93.19 313 ASP A C 1
ATOM 2547 O O . ASP A 1 313 ? 7.570 -2.581 -10.942 1.00 93.19 313 ASP A O 1
ATOM 2551 N N . GLY A 1 314 ? 6.783 -3.953 -12.517 1.00 91.00 314 GLY A N 1
ATOM 2552 C CA . GLY A 1 314 ? 5.513 -3.243 -12.615 1.00 91.00 314 GLY A CA 1
ATOM 2553 C C . GLY A 1 314 ? 4.559 -3.625 -11.482 1.00 91.00 314 GLY A C 1
ATOM 2554 O O . GLY A 1 314 ? 4.502 -4.770 -11.044 1.00 91.00 314 GLY A O 1
ATOM 2555 N N . VAL A 1 315 ? 3.765 -2.663 -11.009 1.00 94.56 315 VAL A N 1
ATOM 2556 C CA . VAL A 1 315 ? 2.793 -2.884 -9.915 1.00 94.56 315 VAL A CA 1
ATOM 2557 C C . VAL A 1 315 ? 1.339 -2.750 -10.359 1.00 94.56 315 VAL A C 1
ATOM 2559 O O . VAL A 1 315 ? 0.440 -3.312 -9.737 1.00 94.56 315 VAL A O 1
ATOM 2562 N N . CYS A 1 316 ? 1.089 -2.022 -11.446 1.00 94.00 316 CYS A N 1
ATOM 2563 C CA . CYS A 1 316 ? -0.259 -1.703 -11.901 1.00 94.00 316 CYS A CA 1
ATOM 2564 C C . CYS A 1 316 ? -0.814 -2.786 -12.832 1.00 94.00 316 CYS A C 1
ATOM 2566 O O . CYS A 1 316 ? -0.131 -3.251 -13.746 1.00 94.00 316 CYS A O 1
ATOM 2568 N N . ASP A 1 317 ? -2.085 -3.142 -12.645 1.00 95.00 317 ASP A N 1
ATOM 2569 C CA . ASP A 1 317 ? -2.792 -4.044 -13.549 1.00 95.00 317 ASP A CA 1
ATOM 2570 C C . ASP A 1 317 ? -2.944 -3.411 -14.937 1.00 95.00 317 ASP A C 1
ATOM 2572 O O . ASP A 1 317 ? -3.353 -2.254 -15.070 1.00 95.00 317 ASP A O 1
ATOM 2576 N N . ILE A 1 318 ? -2.663 -4.178 -15.991 1.00 95.44 318 ILE A N 1
ATOM 2577 C CA . ILE A 1 318 ? -2.754 -3.678 -17.364 1.00 95.44 318 ILE A CA 1
ATOM 2578 C C . ILE A 1 318 ? -4.145 -3.133 -17.719 1.00 95.44 318 ILE A C 1
ATOM 2580 O O . ILE A 1 318 ? -4.251 -2.152 -18.456 1.00 95.44 318 ILE A O 1
ATOM 2584 N N . LYS A 1 319 ? -5.214 -3.711 -17.159 1.00 95.19 319 LYS A N 1
ATOM 2585 C CA . LYS A 1 319 ? -6.582 -3.232 -17.390 1.00 95.19 319 LYS A CA 1
ATOM 2586 C C . LYS A 1 319 ? -6.773 -1.806 -16.867 1.00 95.19 319 LYS A C 1
ATOM 2588 O O . LYS A 1 319 ? -7.392 -0.969 -17.533 1.00 95.19 319 LYS A O 1
ATOM 2593 N N . ASP A 1 320 ? -6.224 -1.528 -15.690 1.00 94.31 320 ASP A N 1
ATOM 2594 C CA . ASP A 1 320 ? -6.340 -0.227 -15.038 1.00 94.31 320 ASP A CA 1
ATOM 2595 C C . ASP A 1 320 ? -5.497 0.817 -15.770 1.00 94.31 320 ASP A C 1
ATOM 2597 O O . ASP A 1 320 ? -5.966 1.933 -15.992 1.00 94.31 320 ASP A O 1
ATOM 2601 N N . ILE A 1 321 ? -4.305 0.435 -16.244 1.00 94.44 321 ILE A N 1
ATOM 2602 C CA . ILE A 1 321 ? -3.450 1.297 -17.071 1.00 94.44 321 ILE A CA 1
ATOM 2603 C C . ILE A 1 321 ? -4.174 1.702 -18.362 1.00 94.44 321 ILE A C 1
ATOM 2605 O O . ILE A 1 321 ? -4.271 2.893 -18.665 1.00 94.44 321 ILE A O 1
ATOM 2609 N N . VAL A 1 322 ? -4.713 0.737 -19.117 1.00 94.62 322 VAL A N 1
ATOM 2610 C CA . VAL A 1 322 ? -5.423 1.009 -20.382 1.00 94.62 322 VAL A CA 1
ATOM 2611 C C . VAL A 1 322 ? -6.630 1.916 -20.139 1.00 94.62 322 VAL A C 1
ATOM 2613 O O . VAL A 1 322 ? -6.809 2.912 -20.842 1.00 94.62 322 VAL A O 1
ATOM 2616 N N . THR A 1 323 ? -7.416 1.629 -19.098 1.00 93.31 323 THR A N 1
ATOM 2617 C CA . THR A 1 323 ? -8.580 2.443 -18.716 1.00 93.31 323 THR A CA 1
ATOM 2618 C C . THR A 1 323 ? -8.169 3.866 -18.330 1.00 93.31 323 THR A C 1
ATOM 2620 O O . THR A 1 323 ? -8.806 4.836 -18.742 1.00 93.31 323 THR A O 1
ATOM 2623 N N . TYR A 1 324 ? -7.087 4.017 -17.563 1.00 92.56 324 TYR A N 1
ATOM 2624 C CA . TYR A 1 324 ? -6.554 5.313 -17.153 1.00 92.56 324 TYR A CA 1
ATOM 2625 C C . TYR A 1 324 ? -6.106 6.150 -18.357 1.00 92.56 324 TYR A C 1
ATOM 2627 O O . TYR A 1 324 ? -6.518 7.300 -18.502 1.00 92.56 324 TYR A O 1
ATOM 2635 N N . VAL A 1 325 ? -5.333 5.557 -19.267 1.00 93.12 325 VAL A N 1
ATOM 2636 C CA . VAL A 1 325 ? -4.831 6.226 -20.475 1.00 93.12 325 VAL A CA 1
ATOM 2637 C C . VAL A 1 325 ? -5.966 6.596 -21.437 1.00 93.12 325 VAL A C 1
ATOM 2639 O O . VAL A 1 325 ? -5.973 7.700 -21.992 1.00 93.12 325 VAL A O 1
ATOM 2642 N N . TYR A 1 326 ? -6.979 5.736 -21.566 1.00 92.38 326 TYR A N 1
ATOM 2643 C CA . TYR A 1 326 ? -8.200 6.050 -22.308 1.00 92.38 326 TYR A CA 1
ATOM 2644 C C . TYR A 1 326 ? -8.959 7.238 -21.697 1.00 92.38 326 TYR A C 1
ATOM 2646 O O . TYR A 1 326 ? -9.356 8.154 -22.417 1.00 92.38 326 TYR A O 1
ATOM 2654 N N . ASN A 1 327 ? -9.104 7.279 -20.368 1.00 91.62 327 ASN A N 1
ATOM 2655 C CA . ASN A 1 327 ? -9.763 8.385 -19.664 1.00 91.62 327 ASN A CA 1
ATOM 2656 C C . ASN A 1 327 ? -9.013 9.722 -19.805 1.00 91.62 327 ASN A C 1
ATOM 2658 O O . ASN A 1 327 ? -9.646 10.777 -19.801 1.00 91.62 327 ASN A O 1
ATOM 2662 N N . LEU A 1 328 ? -7.686 9.693 -19.973 1.00 92.38 328 LEU A N 1
ATOM 2663 C CA . LEU A 1 328 ? -6.883 10.876 -20.310 1.00 92.38 328 LEU A CA 1
ATOM 2664 C C . LEU A 1 328 ? -7.048 11.323 -21.776 1.00 92.38 328 LEU A C 1
ATOM 2666 O O . LEU A 1 328 ? -6.623 12.418 -22.149 1.00 92.38 328 LEU A O 1
ATOM 2670 N N . GLY A 1 329 ? -7.680 10.502 -22.617 1.00 93.06 329 GLY A N 1
ATOM 2671 C CA . GLY A 1 329 ? -7.918 10.784 -24.030 1.00 93.06 329 GLY A CA 1
ATOM 2672 C C . GLY A 1 329 ? -6.702 10.536 -24.922 1.00 93.06 329 GLY A C 1
ATOM 2673 O O . GLY A 1 329 ? -6.610 11.113 -26.006 1.00 93.06 329 GLY A O 1
ATOM 2674 N N . HIS A 1 330 ? -5.743 9.721 -24.482 1.00 94.50 330 HIS A N 1
ATOM 2675 C CA . HIS A 1 330 ? -4.575 9.375 -25.295 1.00 94.50 330 HIS A CA 1
ATOM 2676 C C . HIS A 1 330 ? -4.989 8.501 -26.480 1.00 94.50 330 HIS A C 1
ATOM 2678 O O . HIS A 1 330 ? -5.921 7.704 -26.405 1.00 94.50 330 HIS A O 1
ATOM 2684 N N . ARG A 1 331 ? -4.284 8.649 -27.606 1.00 93.44 331 ARG A N 1
ATOM 2685 C CA . ARG A 1 331 ? -4.619 7.932 -28.851 1.00 93.44 331 ARG A CA 1
ATOM 2686 C C . ARG A 1 331 ? -4.191 6.465 -28.853 1.00 93.44 331 ARG A C 1
ATOM 2688 O O . ARG A 1 331 ? -4.592 5.725 -29.746 1.00 93.44 331 ARG A O 1
ATOM 2695 N N . GLY A 1 332 ? -3.340 6.079 -27.913 1.00 92.44 332 GLY A N 1
ATOM 2696 C CA . GLY A 1 332 ? -2.803 4.737 -27.789 1.00 92.44 332 GLY A CA 1
ATOM 2697 C C . GLY A 1 332 ? -1.774 4.656 -26.668 1.00 92.44 332 GLY A C 1
ATOM 2698 O O . GLY A 1 332 ? -1.385 5.673 -26.090 1.00 92.44 332 GLY A O 1
ATOM 2699 N N . ILE A 1 333 ? -1.342 3.429 -26.403 1.00 95.06 333 ILE A N 1
ATOM 2700 C CA . ILE A 1 333 ? -0.314 3.063 -25.432 1.00 95.06 333 ILE A CA 1
ATOM 2701 C C . ILE A 1 333 ? 0.492 1.893 -25.999 1.00 95.06 333 ILE A C 1
ATOM 2703 O O . ILE A 1 333 ? -0.082 1.021 -26.655 1.00 95.06 333 ILE A O 1
ATOM 2707 N N . ALA A 1 334 ? 1.802 1.869 -25.771 1.00 95.50 334 ALA A N 1
ATOM 2708 C CA . ALA A 1 334 ? 2.633 0.695 -26.010 1.00 95.50 334 ALA A CA 1
ATOM 2709 C C . ALA A 1 334 ? 2.938 -0.001 -24.683 1.00 95.50 334 ALA A C 1
ATOM 2711 O O . ALA A 1 334 ? 3.315 0.659 -23.720 1.00 95.50 334 ALA A O 1
ATOM 2712 N N . ILE A 1 335 ? 2.787 -1.323 -24.657 1.00 95.12 335 ILE A N 1
ATOM 2713 C CA . ILE A 1 335 ? 3.069 -2.170 -23.496 1.00 95.12 335 ILE A CA 1
ATOM 2714 C C . ILE A 1 335 ? 4.421 -2.833 -23.736 1.00 95.12 335 ILE A C 1
ATOM 2716 O O . ILE A 1 335 ? 4.600 -3.495 -24.760 1.00 95.12 335 ILE A O 1
ATOM 2720 N N . THR A 1 336 ? 5.371 -2.623 -22.830 1.00 95.50 336 THR A N 1
ATOM 2721 C CA . THR A 1 336 ? 6.769 -3.035 -23.002 1.00 95.50 336 THR A CA 1
ATOM 2722 C C . THR A 1 336 ? 7.262 -3.781 -21.767 1.00 95.50 336 THR A C 1
ATOM 2724 O O . THR A 1 336 ? 8.244 -3.369 -21.156 1.00 95.50 336 THR A O 1
ATOM 2727 N N . ASP A 1 337 ? 6.559 -4.854 -21.389 1.00 95.88 337 ASP A N 1
ATOM 2728 C CA . ASP A 1 337 ? 6.938 -5.679 -20.239 1.00 95.88 337 ASP A CA 1
ATOM 2729 C C . ASP A 1 337 ? 8.334 -6.312 -20.400 1.00 95.88 337 ASP A C 1
ATOM 2731 O O . ASP A 1 337 ? 8.851 -6.496 -21.510 1.00 95.88 337 ASP A O 1
ATOM 2735 N N . HIS A 1 338 ? 8.986 -6.603 -19.273 1.00 94.31 338 HIS A N 1
ATOM 2736 C CA . HIS A 1 338 ? 10.357 -7.100 -19.260 1.00 94.31 338 HIS A CA 1
ATOM 2737 C C . HIS A 1 338 ? 10.446 -8.574 -19.662 1.00 94.31 338 HIS A C 1
ATOM 2739 O O . HIS A 1 338 ? 10.114 -9.467 -18.898 1.00 94.31 338 HIS A O 1
ATOM 2745 N N . ALA A 1 339 ? 10.998 -8.816 -20.856 1.00 92.31 339 ALA A N 1
ATOM 2746 C CA . ALA A 1 339 ? 11.281 -10.152 -21.393 1.00 92.31 339 ALA A CA 1
ATOM 2747 C C . ALA A 1 339 ? 10.045 -11.056 -21.590 1.00 92.31 339 ALA A C 1
ATOM 2749 O O . ALA A 1 339 ? 10.193 -12.248 -21.867 1.00 92.31 339 ALA A O 1
ATOM 2750 N N . ASP A 1 340 ? 8.837 -10.492 -21.546 1.00 93.12 340 ASP A N 1
ATOM 2751 C CA . ASP A 1 340 ? 7.591 -11.218 -21.754 1.00 93.12 340 ASP A CA 1
ATOM 2752 C C . ASP A 1 340 ? 6.540 -10.395 -22.523 1.00 93.12 340 ASP A C 1
ATOM 2754 O O . ASP A 1 340 ? 6.737 -9.234 -22.880 1.00 93.12 340 ASP A O 1
ATOM 2758 N N . VAL A 1 341 ? 5.425 -11.055 -22.848 1.00 94.25 341 VAL A N 1
ATOM 2759 C CA . VAL A 1 341 ? 4.251 -10.458 -23.505 1.00 94.25 341 VAL A CA 1
ATOM 2760 C C . VAL A 1 341 ? 2.939 -10.964 -22.889 1.00 94.25 341 VAL A C 1
ATOM 2762 O O . VAL A 1 341 ? 1.902 -11.041 -23.554 1.00 94.25 341 VAL A O 1
ATOM 2765 N N . GLN A 1 342 ? 2.972 -11.375 -21.621 1.00 94.94 342 GLN A N 1
ATOM 2766 C CA . GLN A 1 342 ? 1.854 -12.044 -20.949 1.00 94.94 342 GLN A CA 1
ATOM 2767 C C . GLN A 1 342 ? 0.643 -11.115 -20.796 1.00 94.94 342 GLN A C 1
ATOM 2769 O O . GLN A 1 342 ? -0.508 -11.560 -20.842 1.00 94.94 342 GLN A O 1
ATOM 2774 N N . SER A 1 343 ? 0.891 -9.810 -20.688 1.00 94.38 343 SER A N 1
ATOM 2775 C CA . SER A 1 343 ? -0.136 -8.777 -20.547 1.00 94.38 343 SER A CA 1
ATOM 2776 C C . SER A 1 343 ? -1.005 -8.588 -21.787 1.00 94.38 343 SER A C 1
ATOM 2778 O O . SER A 1 343 ? -2.138 -8.115 -21.660 1.00 94.38 343 SER A O 1
ATOM 2780 N N . LEU A 1 344 ? -0.551 -9.020 -22.973 1.00 93.56 344 LEU A N 1
ATOM 2781 C CA . LEU A 1 344 ? -1.236 -8.766 -24.246 1.00 93.56 344 LEU A CA 1
ATOM 2782 C C . LEU A 1 344 ? -2.667 -9.307 -24.293 1.00 93.56 344 LEU A C 1
ATOM 2784 O O . LEU A 1 344 ? -3.563 -8.618 -24.777 1.00 93.56 344 LEU A O 1
ATOM 2788 N N . VAL A 1 345 ? -2.911 -10.521 -23.786 1.00 94.12 345 VAL A N 1
ATOM 2789 C CA . VAL A 1 345 ? -4.259 -11.121 -23.817 1.00 94.12 345 VAL A CA 1
ATOM 2790 C C . VAL A 1 345 ? -5.228 -10.298 -22.972 1.00 94.12 345 VAL A C 1
ATOM 2792 O O . VAL A 1 345 ? -6.373 -10.081 -23.364 1.00 94.12 345 VAL A O 1
ATOM 2795 N N . LYS A 1 346 ? -4.778 -9.819 -21.813 1.00 93.81 346 LYS A N 1
ATOM 2796 C CA . LYS A 1 346 ? -5.612 -9.026 -20.912 1.00 93.81 346 LYS A CA 1
ATOM 2797 C C . LYS A 1 346 ? -5.809 -7.603 -21.434 1.00 93.81 346 LYS A C 1
ATOM 2799 O O . LYS A 1 346 ? -6.932 -7.106 -21.398 1.00 93.81 346 LYS A O 1
ATOM 2804 N N . ALA A 1 347 ? -4.762 -7.002 -21.994 1.00 93.69 347 ALA A N 1
ATOM 2805 C CA . ALA A 1 347 ? -4.830 -5.706 -22.660 1.00 93.69 347 ALA A CA 1
ATOM 2806 C C . ALA A 1 347 ? -5.816 -5.709 -23.835 1.00 93.69 347 ALA A C 1
ATOM 2808 O O . ALA A 1 347 ? -6.628 -4.803 -23.951 1.00 93.69 347 ALA A O 1
ATOM 2809 N N . TYR A 1 348 ? -5.787 -6.747 -24.676 1.00 92.94 348 TYR A N 1
ATOM 2810 C CA . TYR A 1 348 ? -6.670 -6.863 -25.840 1.00 92.94 348 TYR A CA 1
ATOM 2811 C C . TYR A 1 348 ? -8.159 -6.970 -25.474 1.00 92.94 348 TYR A C 1
ATOM 2813 O O . TYR A 1 348 ? -9.016 -6.545 -26.243 1.00 92.94 348 TYR A O 1
ATOM 2821 N N . ASN A 1 349 ? -8.467 -7.559 -24.316 1.00 92.25 349 ASN A N 1
ATOM 2822 C CA . ASN A 1 349 ? -9.838 -7.763 -23.840 1.00 92.25 349 ASN A CA 1
ATOM 2823 C C . ASN A 1 349 ? -10.354 -6.631 -22.934 1.00 92.25 349 ASN A C 1
ATOM 2825 O O . ASN A 1 349 ? -11.470 -6.736 -22.420 1.00 92.25 349 ASN A O 1
ATOM 2829 N N . THR A 1 350 ? -9.534 -5.608 -22.685 1.00 86.94 350 THR A N 1
ATOM 2830 C CA . THR A 1 350 ? -9.923 -4.402 -21.944 1.00 86.94 350 THR A CA 1
ATOM 2831 C C . THR A 1 350 ? -10.565 -3.411 -22.898 1.00 86.94 350 THR A C 1
ATOM 2833 O O . THR A 1 350 ? -11.626 -2.862 -22.522 1.00 86.94 350 THR A O 1
#